Protein AF-A0A354UDY7-F1 (afdb_monomer_lite)

Radius of gyration: 22.41 Å; chains: 1; bounding box: 44×64×88 Å

Secondary structure (DSSP, 8-state):
--HHHHHHHHHHHHHHHHHHHHHHHHHHTTSHHHHTSHHHHHHHHHHHHHHHHHHHHHHT----HHHHGGGHHHHHHHHHHHHHHHTT----HHHHHHHHHHHHHHHHHHHHHHH--HHHHHHHHHHHHHHHHHHHHHIIIIIITT--TTGGGTSS-TTTHHHHHHHHHHHHHHHHH-TTSSTTTHHHHHHHHHHHHHHHT-HHHHHHHHHHHHHIIIII---HHHHHHHHHHHHHHHHHHHTSTTHHIIIIIIIISTT------S--

Sequence (268 aa):
MNKEERRKDVYYITLYVLVIIAGACSVFSQLPDIVAIPLIKNVLTYAPWIIVACYLFIYTCKVYYSDLKIFILPACLVAVYVLGKIFGINYRFNYVYSMLISSYILLLGILLGLNLYKEDFKKILYAYVISVIIFSAYIYFVIFKGVAFSDAQTVKLEGGKNSSSTIILSGLVLALYNDYILKKTKYVFIAFFAFLIILIKSRTAMVCCLLAIVAKVFIGTKNLKSKIIYIILLAIVYYLLMYKTNFYDIAIKKIFLKNKDLNEENLN

Structure (mmCIF, N/CA/C/O backbone):
data_AF-A0A354UDY7-F1
#
_entry.id   AF-A0A354UDY7-F1
#
loop_
_atom_site.group_PDB
_atom_site.id
_atom_site.type_symbol
_atom_site.label_atom_id
_atom_site.label_alt_id
_atom_site.label_comp_id
_atom_site.label_asym_id
_atom_site.label_entity_id
_atom_site.label_seq_id
_atom_site.pdbx_PDB_ins_code
_atom_site.Cartn_x
_atom_site.Cartn_y
_atom_site.Cartn_z
_atom_site.occupancy
_atom_site.B_iso_or_equiv
_atom_site.auth_seq_id
_atom_site.auth_comp_id
_atom_site.auth_asym_id
_atom_site.auth_atom_id
_atom_site.pdbx_PDB_model_num
ATOM 1 N N . MET A 1 1 ? -11.182 0.562 35.673 1.00 51.78 1 MET A N 1
ATOM 2 C CA . MET A 1 1 ? -9.894 -0.047 35.274 1.00 51.78 1 MET A CA 1
ATOM 3 C C . MET A 1 1 ? -9.658 -1.379 35.975 1.00 51.78 1 MET A C 1
ATOM 5 O O . MET A 1 1 ? -8.830 -1.500 36.874 1.00 51.78 1 MET A O 1
ATOM 9 N N . ASN A 1 2 ? -10.406 -2.390 35.544 1.00 44.16 2 ASN A N 1
ATOM 10 C CA . ASN A 1 2 ? -10.366 -3.764 36.027 1.00 44.16 2 ASN A CA 1
ATOM 11 C C . ASN A 1 2 ? -9.322 -4.606 35.255 1.00 44.16 2 ASN A C 1
ATOM 13 O O . ASN A 1 2 ? -8.884 -4.233 34.168 1.00 44.16 2 ASN A O 1
ATOM 17 N N . LYS A 1 3 ? -8.896 -5.755 35.798 1.00 41.66 3 LYS A N 1
ATOM 18 C CA . LYS A 1 3 ? -7.850 -6.635 35.216 1.00 41.66 3 LYS A CA 1
ATOM 19 C C . LYS A 1 3 ? -8.155 -7.123 33.779 1.00 41.66 3 LYS A C 1
ATOM 21 O O . LYS A 1 3 ? -7.216 -7.419 33.043 1.00 41.66 3 LYS A O 1
ATOM 26 N N . GLU A 1 4 ? -9.424 -7.153 33.361 1.00 49.50 4 GLU A N 1
ATOM 27 C CA . GLU A 1 4 ? -9.864 -7.413 31.974 1.00 49.50 4 GLU A CA 1
ATOM 28 C C . GLU A 1 4 ? -9.703 -6.210 31.028 1.00 49.50 4 GLU A C 1
ATOM 30 O O . GLU A 1 4 ? -9.462 -6.406 29.838 1.00 49.50 4 GLU A O 1
ATOM 35 N N . GLU A 1 5 ? -9.760 -4.974 31.536 1.00 53.72 5 GLU A N 1
ATOM 36 C CA . GLU A 1 5 ? -9.460 -3.761 30.756 1.00 53.72 5 GLU A CA 1
ATOM 37 C C . GLU A 1 5 ? -7.958 -3.688 30.421 1.00 53.72 5 GLU A C 1
ATOM 39 O O . GLU A 1 5 ? -7.599 -3.299 29.319 1.00 53.72 5 GLU A O 1
ATOM 44 N N . ARG A 1 6 ? -7.073 -4.205 31.291 1.00 50.78 6 ARG A N 1
ATOM 45 C CA . ARG A 1 6 ? -5.615 -4.251 31.035 1.00 50.78 6 ARG A CA 1
ATOM 46 C C . ARG A 1 6 ? -5.140 -5.399 30.131 1.00 50.78 6 ARG A C 1
ATOM 48 O O . ARG A 1 6 ? -4.140 -5.238 29.435 1.00 50.78 6 ARG A O 1
ATOM 55 N N . ARG A 1 7 ? -5.830 -6.553 30.108 1.00 49.25 7 ARG A N 1
ATOM 56 C CA . ARG A 1 7 ? -5.552 -7.615 29.109 1.00 49.25 7 ARG A CA 1
ATOM 57 C C . ARG A 1 7 ? -5.963 -7.189 27.698 1.00 49.25 7 ARG A C 1
ATOM 59 O O . ARG A 1 7 ? -5.350 -7.645 26.738 1.00 49.25 7 ARG A O 1
ATOM 66 N N . LYS A 1 8 ? -6.956 -6.301 27.586 1.00 55.97 8 LYS A N 1
ATOM 67 C CA . LYS A 1 8 ? -7.359 -5.667 26.329 1.00 55.97 8 LYS A CA 1
ATOM 68 C C . LYS A 1 8 ? -6.285 -4.699 25.827 1.00 55.97 8 LYS A C 1
ATOM 70 O O . LYS A 1 8 ? -5.911 -4.806 24.667 1.00 55.97 8 LYS A O 1
ATOM 75 N N . ASP A 1 9 ? -5.696 -3.869 26.687 1.00 66.06 9 ASP A N 1
ATOM 76 C CA . ASP A 1 9 ? -4.672 -2.903 26.257 1.00 66.06 9 ASP A CA 1
ATOM 77 C C . ASP A 1 9 ? -3.460 -3.566 25.592 1.00 66.06 9 ASP A C 1
ATOM 79 O O . ASP A 1 9 ? -3.131 -3.226 24.464 1.00 66.06 9 ASP A O 1
ATOM 83 N N . VAL A 1 10 ? -2.815 -4.554 26.226 1.00 75.31 10 VAL A N 1
ATOM 84 C CA . VAL A 1 10 ? -1.609 -5.187 25.643 1.00 75.31 10 VAL A CA 1
ATOM 85 C C . VAL A 1 10 ? -1.935 -5.948 24.360 1.00 75.31 10 VAL A C 1
ATOM 87 O O . VAL A 1 10 ? -1.150 -5.907 23.412 1.00 75.31 10 VAL A O 1
ATOM 90 N N . TYR A 1 11 ? -3.094 -6.612 24.319 1.00 81.62 11 TYR A N 1
ATOM 91 C CA . TYR A 1 11 ? -3.573 -7.310 23.130 1.00 81.62 11 TYR A CA 1
ATOM 92 C C . TYR A 1 11 ? -3.758 -6.350 21.952 1.00 81.62 11 TYR A C 1
ATOM 94 O O . TYR A 1 11 ? -3.158 -6.541 20.895 1.00 81.62 11 TYR A O 1
ATOM 102 N N . TYR A 1 12 ? -4.536 -5.282 22.143 1.00 79.62 12 TYR A N 1
ATOM 103 C CA . TYR A 1 12 ? -4.784 -4.291 21.098 1.00 79.62 12 TYR A CA 1
ATOM 104 C C . TYR A 1 12 ? -3.514 -3.533 20.729 1.00 79.62 12 TYR A C 1
ATOM 106 O O . TYR A 1 12 ? -3.286 -3.273 19.546 1.00 79.62 12 TYR A O 1
ATOM 114 N N . ILE A 1 13 ? -2.660 -3.244 21.718 1.00 83.44 13 ILE A N 1
ATOM 115 C CA . ILE A 1 13 ? -1.370 -2.601 21.491 1.00 83.44 13 ILE A CA 1
ATOM 116 C C . ILE A 1 13 ? -0.507 -3.463 20.572 1.00 83.44 13 ILE A C 1
ATOM 118 O O . ILE A 1 13 ? -0.012 -3.011 19.543 1.00 83.44 13 ILE A O 1
ATOM 122 N N . THR A 1 14 ? -0.386 -4.741 20.909 1.00 88.31 14 THR A N 1
ATOM 123 C CA . THR A 1 14 ? 0.406 -5.693 20.137 1.00 88.31 14 THR A CA 1
ATOM 124 C C . THR A 1 14 ? -0.197 -5.902 18.751 1.00 88.31 14 THR A C 1
ATOM 126 O O . THR A 1 14 ? 0.533 -5.853 17.765 1.00 88.31 14 THR A O 1
ATOM 129 N N . LEU A 1 15 ? -1.520 -6.047 18.641 1.00 89.81 15 LEU A N 1
ATOM 130 C CA . LEU A 1 15 ? -2.201 -6.190 17.357 1.00 89.81 15 LEU A CA 1
ATOM 131 C C . LEU A 1 15 ? -1.940 -4.990 16.441 1.00 89.81 15 LEU A C 1
ATOM 133 O O . LEU A 1 15 ? -1.552 -5.186 15.289 1.00 89.81 15 LEU A O 1
ATOM 137 N N . TYR A 1 16 ? -2.111 -3.753 16.927 1.00 87.50 16 TYR A N 1
ATOM 138 C CA . TYR A 1 16 ? -1.872 -2.582 16.081 1.00 87.50 16 TYR A CA 1
ATOM 139 C C . TYR A 1 16 ? -0.401 -2.506 15.653 1.00 87.50 16 TYR A C 1
ATOM 141 O O . TYR A 1 16 ? -0.124 -2.165 14.502 1.00 87.50 16 TYR A O 1
ATOM 149 N N . VAL A 1 17 ? 0.546 -2.835 16.543 1.00 91.94 17 VAL A N 1
ATOM 150 C CA . VAL A 1 17 ? 1.982 -2.837 16.221 1.00 91.94 17 VAL A CA 1
ATOM 151 C C . VAL A 1 17 ? 2.282 -3.876 15.146 1.00 91.94 17 VAL A C 1
ATOM 153 O O . VAL A 1 17 ? 2.954 -3.559 14.166 1.00 91.94 17 VAL A O 1
ATOM 156 N N . LEU A 1 18 ? 1.742 -5.090 15.280 1.00 94.12 18 LEU A N 1
ATOM 157 C CA . LEU A 1 18 ? 1.911 -6.156 14.294 1.00 94.12 18 LEU A CA 1
ATOM 158 C C . LEU A 1 18 ? 1.372 -5.743 12.920 1.00 94.12 18 LEU A C 1
ATOM 160 O O . LEU A 1 18 ? 2.029 -5.989 11.913 1.00 94.12 18 LEU A O 1
ATOM 164 N N . VAL A 1 19 ? 0.225 -5.059 12.867 1.00 94.75 19 VAL A N 1
ATOM 165 C CA . VAL A 1 19 ? -0.342 -4.553 11.606 1.00 94.75 19 VAL A CA 1
ATOM 166 C C . VAL A 1 19 ? 0.528 -3.451 10.998 1.00 94.75 19 VAL A C 1
ATOM 168 O O . VAL A 1 19 ? 0.737 -3.445 9.785 1.00 94.75 19 VAL A O 1
ATOM 171 N N . ILE A 1 20 ? 1.078 -2.540 11.812 1.00 95.19 20 ILE A N 1
ATOM 172 C CA . ILE A 1 20 ? 2.029 -1.520 11.339 1.00 95.19 20 ILE A CA 1
ATOM 173 C C . ILE A 1 20 ? 3.266 -2.184 10.730 1.00 95.19 20 ILE A C 1
ATOM 175 O O . ILE A 1 20 ? 3.662 -1.833 9.617 1.00 95.19 20 ILE A O 1
ATOM 179 N N . ILE A 1 21 ? 3.850 -3.159 11.431 1.00 95.56 21 ILE A N 1
ATOM 180 C CA . ILE A 1 21 ? 5.020 -3.904 10.957 1.00 95.56 21 ILE A CA 1
ATOM 181 C C . ILE A 1 21 ? 4.678 -4.635 9.657 1.00 95.56 21 ILE A C 1
ATOM 183 O O . ILE A 1 21 ? 5.402 -4.495 8.675 1.00 95.56 21 ILE A O 1
ATOM 187 N N . ALA A 1 22 ? 3.550 -5.346 9.601 1.00 95.50 22 ALA A N 1
ATOM 188 C CA . ALA A 1 22 ? 3.130 -6.074 8.408 1.00 95.50 22 ALA A CA 1
ATOM 189 C C . ALA A 1 22 ? 2.905 -5.149 7.202 1.00 95.50 22 ALA A C 1
ATOM 191 O O . ALA A 1 22 ? 3.353 -5.450 6.091 1.00 95.50 22 ALA A O 1
ATOM 192 N N . GLY A 1 23 ? 2.283 -3.987 7.418 1.00 94.75 23 GLY A N 1
ATOM 193 C CA . GLY A 1 23 ? 2.107 -2.960 6.394 1.00 94.75 23 GLY A CA 1
ATOM 194 C C . GLY A 1 23 ? 3.440 -2.405 5.881 1.00 94.75 23 GLY A C 1
ATOM 195 O O . GLY A 1 23 ? 3.652 -2.342 4.669 1.00 94.75 23 GLY A O 1
ATOM 196 N N . ALA A 1 24 ? 4.361 -2.064 6.785 1.00 95.31 24 ALA A N 1
ATOM 197 C CA . ALA A 1 24 ? 5.687 -1.560 6.433 1.00 95.31 24 ALA A CA 1
ATOM 198 C C . ALA A 1 24 ? 6.525 -2.611 5.686 1.00 95.31 24 ALA A C 1
ATOM 200 O O . ALA A 1 24 ? 7.085 -2.315 4.631 1.00 95.31 24 ALA A O 1
ATOM 201 N N . CYS A 1 25 ? 6.558 -3.856 6.173 1.00 95.25 25 CYS A N 1
ATOM 202 C CA . CYS A 1 25 ? 7.235 -4.970 5.510 1.00 95.25 25 CYS A CA 1
ATOM 203 C C . CYS A 1 25 ? 6.662 -5.234 4.114 1.00 95.25 25 CYS A C 1
ATOM 205 O O . CYS A 1 25 ? 7.424 -5.467 3.180 1.00 95.25 25 CYS A O 1
ATOM 207 N N . SER A 1 26 ? 5.343 -5.112 3.930 1.00 92.88 26 SER A N 1
ATOM 208 C CA . SER A 1 26 ? 4.714 -5.247 2.609 1.00 92.88 26 SER A CA 1
ATOM 209 C C . SER A 1 26 ? 5.209 -4.183 1.632 1.00 92.88 26 SER A C 1
ATOM 211 O O . SER A 1 26 ? 5.522 -4.508 0.488 1.00 92.88 26 SER A O 1
ATOM 213 N N . VAL A 1 27 ? 5.344 -2.933 2.084 1.00 94.62 27 VAL A N 1
ATOM 214 C CA . VAL A 1 27 ? 5.904 -1.840 1.274 1.00 94.62 27 VAL A CA 1
ATOM 215 C C . VAL A 1 27 ? 7.375 -2.105 0.946 1.00 94.62 27 VAL A C 1
ATOM 217 O O . VAL A 1 27 ? 7.757 -2.102 -0.223 1.00 94.62 27 VAL A O 1
ATOM 220 N N . PHE A 1 28 ? 8.198 -2.391 1.956 1.00 93.62 28 PHE A N 1
ATOM 221 C CA . PHE A 1 28 ? 9.636 -2.585 1.762 1.00 93.62 28 PHE A CA 1
ATOM 222 C C . PHE A 1 28 ? 9.976 -3.863 0.995 1.00 93.62 28 PHE A C 1
ATOM 224 O O . PHE A 1 28 ? 10.960 -3.875 0.265 1.00 93.62 28 PHE A O 1
ATOM 231 N N . SER A 1 29 ? 9.128 -4.895 1.039 1.00 91.50 29 SER A N 1
ATOM 232 C CA . SER A 1 29 ? 9.296 -6.107 0.225 1.00 91.50 29 SER A CA 1
ATOM 233 C C . SER A 1 29 ? 9.338 -5.832 -1.284 1.00 91.50 29 SER A C 1
ATOM 235 O O . SER A 1 29 ? 9.801 -6.677 -2.044 1.00 91.50 29 SER A O 1
ATOM 237 N N . GLN A 1 30 ? 8.863 -4.661 -1.725 1.00 90.62 30 GLN A N 1
ATOM 238 C CA . GLN A 1 30 ? 8.880 -4.244 -3.128 1.00 90.62 30 GLN A CA 1
ATOM 239 C C . GLN A 1 30 ? 10.072 -3.347 -3.494 1.00 90.62 30 GLN A C 1
ATOM 241 O O . GLN A 1 30 ? 10.120 -2.833 -4.614 1.00 90.62 30 GLN A O 1
ATOM 246 N N . LEU A 1 31 ? 11.029 -3.124 -2.584 1.00 89.44 31 LEU A N 1
ATOM 247 C CA . LEU A 1 31 ? 12.276 -2.438 -2.931 1.00 89.44 31 LEU A CA 1
ATOM 248 C C . LEU A 1 31 ? 13.045 -3.271 -3.971 1.00 89.44 31 LEU A C 1
ATOM 250 O O . LEU A 1 31 ? 13.126 -4.484 -3.795 1.00 89.44 31 LEU A O 1
ATOM 254 N N . PRO A 1 32 ? 13.621 -2.666 -5.027 1.00 84.50 32 PRO A N 1
ATOM 255 C CA . PRO A 1 32 ? 14.311 -3.402 -6.089 1.00 84.50 32 PRO A CA 1
ATOM 256 C C . PRO A 1 32 ? 15.357 -4.394 -5.573 1.00 84.50 32 PRO A C 1
ATOM 258 O O . PRO A 1 32 ? 15.330 -5.557 -5.969 1.00 84.50 32 PRO A O 1
ATOM 261 N N . ASP A 1 33 ? 16.205 -3.968 -4.633 1.00 85.69 33 ASP A N 1
ATOM 262 C CA . ASP A 1 33 ? 17.249 -4.819 -4.043 1.00 85.69 33 ASP A CA 1
ATOM 263 C C . ASP A 1 33 ? 16.664 -6.018 -3.281 1.00 85.69 33 ASP A C 1
ATOM 265 O O . ASP A 1 33 ? 17.235 -7.105 -3.278 1.00 85.69 33 ASP A O 1
ATOM 269 N N . ILE A 1 34 ? 15.493 -5.847 -2.662 1.00 87.38 34 ILE A N 1
ATOM 270 C CA . ILE A 1 34 ? 14.796 -6.917 -1.940 1.00 87.38 34 ILE A CA 1
ATOM 271 C C . ILE A 1 34 ? 14.066 -7.841 -2.916 1.00 87.38 34 ILE A C 1
ATOM 273 O O . ILE A 1 34 ? 14.089 -9.058 -2.750 1.00 87.38 34 ILE A O 1
ATOM 277 N N . VAL A 1 35 ? 13.444 -7.286 -3.959 1.00 85.38 35 VAL A N 1
ATOM 278 C CA . VAL A 1 35 ? 12.761 -8.056 -5.008 1.00 85.38 35 VAL A CA 1
ATOM 279 C C . VAL A 1 35 ? 13.741 -8.954 -5.759 1.00 85.38 35 VAL A C 1
ATOM 281 O O . VAL A 1 35 ? 13.358 -10.056 -6.154 1.00 85.38 35 VAL A O 1
ATOM 284 N N . ALA A 1 36 ? 14.997 -8.522 -5.901 1.00 84.38 36 ALA A N 1
ATOM 285 C CA . ALA A 1 36 ? 16.074 -9.322 -6.475 1.00 84.38 36 ALA A CA 1
ATOM 286 C C . ALA A 1 36 ? 16.406 -10.584 -5.654 1.00 84.38 36 ALA A C 1
ATOM 288 O O . ALA A 1 36 ? 17.027 -11.502 -6.186 1.00 84.38 36 ALA A O 1
ATOM 289 N N . ILE A 1 37 ? 15.968 -10.667 -4.390 1.00 89.56 37 ILE A N 1
ATOM 290 C CA . ILE A 1 37 ? 16.193 -11.809 -3.498 1.00 89.56 37 ILE A CA 1
ATOM 291 C C . ILE A 1 37 ? 14.833 -12.448 -3.143 1.00 89.56 37 ILE A C 1
ATOM 293 O O . ILE A 1 37 ? 14.203 -12.063 -2.151 1.00 89.56 37 ILE A O 1
ATOM 297 N N . PRO A 1 38 ? 14.359 -13.458 -3.909 1.00 87.12 38 PRO A N 1
ATOM 298 C CA . PRO A 1 38 ? 13.004 -14.006 -3.774 1.00 87.12 38 PRO A CA 1
ATOM 299 C C . PRO A 1 38 ? 12.649 -14.489 -2.365 1.00 87.12 38 PRO A C 1
ATOM 301 O O . PRO A 1 38 ? 11.516 -14.309 -1.919 1.00 87.12 38 PRO A O 1
ATOM 304 N N . LEU A 1 39 ? 13.616 -15.073 -1.649 1.00 91.88 39 LEU A N 1
ATOM 305 C CA . LEU A 1 39 ? 13.418 -15.547 -0.280 1.00 91.88 39 LEU A CA 1
ATOM 306 C C . LEU A 1 39 ? 13.077 -14.389 0.667 1.00 91.88 39 LEU A C 1
ATOM 308 O O . LEU A 1 39 ? 12.062 -14.442 1.357 1.00 91.88 39 LEU A O 1
ATOM 312 N N . ILE A 1 40 ? 13.890 -13.327 0.664 1.00 91.81 40 ILE A N 1
ATOM 313 C CA . ILE A 1 40 ? 13.700 -12.161 1.540 1.00 91.81 40 ILE A CA 1
ATOM 314 C C . ILE A 1 40 ? 12.390 -11.456 1.193 1.00 91.81 40 ILE A C 1
ATOM 316 O O . ILE A 1 40 ? 11.611 -11.142 2.093 1.00 91.81 40 ILE A O 1
ATOM 320 N N . LYS A 1 41 ? 12.106 -11.273 -0.104 1.00 90.25 41 LYS A N 1
ATOM 321 C CA . LYS A 1 41 ? 10.828 -10.732 -0.578 1.00 90.25 41 LYS A CA 1
ATOM 322 C C . LYS A 1 41 ? 9.650 -11.509 0.009 1.00 90.25 41 LYS A C 1
ATOM 324 O O . LYS A 1 41 ? 8.790 -10.909 0.643 1.00 90.25 41 LYS A O 1
ATOM 329 N N . ASN A 1 42 ? 9.621 -12.829 -0.168 1.00 89.38 42 ASN A N 1
ATOM 330 C CA . ASN A 1 42 ? 8.502 -13.658 0.279 1.00 89.38 42 ASN A CA 1
ATOM 331 C C . ASN A 1 42 ? 8.347 -13.644 1.803 1.00 89.38 42 ASN A C 1
ATOM 333 O O . ASN A 1 42 ? 7.225 -13.547 2.299 1.00 89.38 42 ASN A O 1
ATOM 337 N N . VAL A 1 43 ? 9.452 -13.689 2.552 1.00 92.69 43 VAL A N 1
ATOM 338 C CA . VAL A 1 43 ? 9.412 -13.607 4.018 1.00 92.69 43 VAL A CA 1
ATOM 339 C C . VAL A 1 43 ? 8.826 -12.268 4.462 1.00 92.69 43 VAL A C 1
ATOM 341 O O . VAL A 1 43 ? 7.888 -12.258 5.253 1.00 92.69 43 VAL A O 1
ATOM 344 N N . LEU A 1 44 ? 9.298 -11.147 3.910 1.00 92.25 44 LEU A N 1
ATOM 345 C CA . LEU A 1 44 ? 8.784 -9.817 4.251 1.00 92.25 44 LEU A CA 1
ATOM 346 C C . LEU A 1 44 ? 7.333 -9.603 3.804 1.00 92.25 44 LEU A C 1
ATOM 348 O O . LEU A 1 44 ? 6.585 -8.910 4.489 1.00 92.25 44 LEU A O 1
ATOM 352 N N . THR A 1 45 ? 6.922 -10.185 2.674 1.00 90.00 45 THR A N 1
ATOM 353 C CA . THR A 1 45 ? 5.547 -10.067 2.180 1.00 90.00 45 THR A CA 1
ATOM 354 C C . THR A 1 45 ? 4.574 -10.917 2.992 1.00 90.00 45 THR A C 1
ATOM 356 O O . THR A 1 45 ? 3.507 -10.423 3.326 1.00 90.00 45 THR A O 1
ATOM 359 N N . TYR A 1 46 ? 4.885 -12.180 3.294 1.00 90.56 46 TYR A N 1
ATOM 360 C CA . TYR A 1 46 ? 3.885 -13.117 3.821 1.00 90.56 46 TYR A CA 1
ATOM 361 C C . TYR A 1 46 ? 3.990 -13.355 5.327 1.00 90.56 46 TYR A C 1
ATOM 363 O O . TYR A 1 46 ? 2.961 -13.407 6.001 1.00 90.56 46 TYR A O 1
ATOM 371 N N . ALA A 1 47 ? 5.201 -13.483 5.880 1.00 93.62 47 ALA A N 1
ATOM 372 C CA . ALA A 1 47 ? 5.371 -13.916 7.269 1.00 93.62 47 ALA A CA 1
ATOM 373 C C . ALA A 1 47 ? 4.715 -12.964 8.292 1.00 93.62 47 ALA A C 1
ATOM 375 O O . ALA A 1 47 ? 3.998 -13.459 9.163 1.00 93.62 47 ALA A O 1
ATOM 376 N N . PRO A 1 48 ? 4.840 -11.623 8.180 1.00 95.25 48 PRO A N 1
ATOM 377 C CA . PRO A 1 48 ? 4.169 -10.708 9.102 1.00 95.25 48 PRO A CA 1
ATOM 378 C C . PRO A 1 48 ? 2.643 -10.845 9.092 1.00 95.25 48 PRO A C 1
ATOM 380 O O . PRO A 1 48 ? 2.018 -10.832 10.149 1.00 95.25 48 PRO A O 1
ATOM 383 N N . TRP A 1 49 ? 2.032 -11.028 7.918 1.00 94.31 49 TRP A N 1
ATOM 384 C CA . TRP A 1 49 ? 0.581 -11.198 7.812 1.00 94.31 49 TRP A CA 1
ATOM 385 C C . TRP A 1 49 ? 0.110 -12.551 8.339 1.00 94.31 49 TRP A C 1
ATOM 387 O O . TRP A 1 49 ? -0.951 -12.625 8.955 1.00 94.31 49 TRP A O 1
ATOM 397 N N . ILE A 1 50 ? 0.908 -13.609 8.168 1.00 92.56 50 ILE A N 1
ATOM 398 C CA . ILE A 1 50 ? 0.638 -14.907 8.796 1.00 92.56 50 ILE A CA 1
ATOM 399 C C . ILE A 1 50 ? 0.672 -14.766 10.322 1.00 92.56 50 ILE A C 1
ATOM 401 O O . ILE A 1 50 ? -0.241 -15.241 10.989 1.00 92.56 50 ILE A O 1
ATOM 405 N N . ILE A 1 51 ? 1.657 -14.052 10.878 1.00 93.69 51 ILE A N 1
ATOM 406 C CA . ILE A 1 51 ? 1.733 -13.784 12.323 1.00 93.69 51 ILE A CA 1
ATOM 407 C C . ILE A 1 51 ? 0.503 -12.999 12.797 1.00 93.69 51 ILE A C 1
ATOM 409 O O . ILE A 1 51 ? -0.107 -13.382 13.793 1.00 93.69 51 ILE A O 1
ATOM 413 N N . VAL A 1 52 ? 0.093 -11.951 12.070 1.00 93.62 52 VAL A N 1
ATOM 414 C CA . VAL A 1 52 ? -1.138 -11.191 12.365 1.00 93.62 52 VAL A CA 1
ATOM 415 C C . VAL A 1 52 ? -2.365 -12.105 12.346 1.00 93.62 52 VAL A C 1
ATOM 417 O O . VAL A 1 52 ? -3.180 -12.045 13.265 1.00 93.62 52 VAL A O 1
ATOM 420 N N . ALA A 1 53 ? -2.490 -12.973 11.339 1.00 90.75 53 ALA A N 1
ATOM 421 C CA . ALA A 1 53 ? -3.595 -13.920 11.237 1.00 90.75 53 ALA A CA 1
ATOM 422 C C . ALA A 1 53 ? -3.620 -14.874 12.439 1.00 90.75 53 ALA A C 1
ATOM 424 O O . ALA A 1 53 ? -4.639 -14.966 13.119 1.00 90.75 53 ALA A O 1
ATOM 425 N N . CYS A 1 54 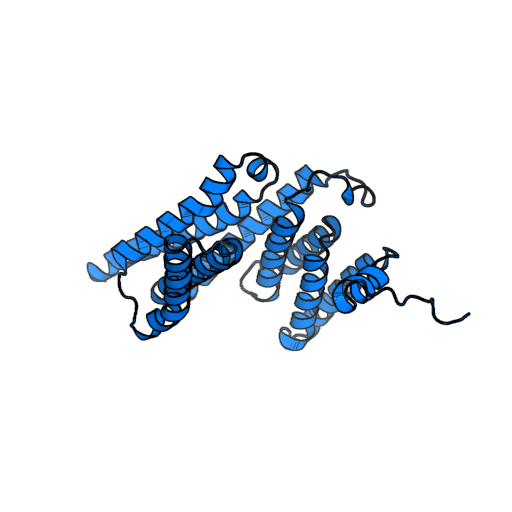? -2.497 -15.531 12.744 1.00 90.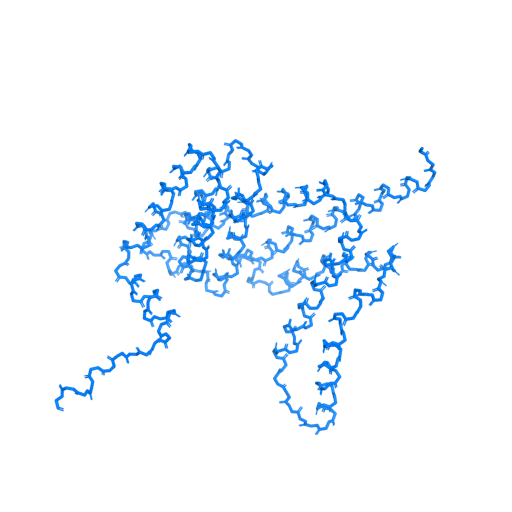00 54 CYS A N 1
ATOM 426 C CA . CYS A 1 54 ? -2.376 -16.431 13.892 1.00 90.00 54 CYS A CA 1
ATOM 427 C C . CYS A 1 54 ? -2.723 -15.719 15.203 1.00 90.00 54 CYS A C 1
ATOM 429 O O . CYS A 1 54 ? -3.478 -16.255 16.011 1.00 90.00 54 CYS A O 1
ATOM 431 N N . TYR A 1 55 ? -2.233 -14.492 15.391 1.00 90.19 55 TYR A N 1
ATOM 432 C CA . TYR A 1 55 ? -2.537 -13.681 16.566 1.00 90.19 55 TYR A CA 1
ATOM 433 C C . TYR A 1 55 ? -4.044 -13.398 16.684 1.00 90.19 55 TYR A C 1
ATOM 435 O O . TYR A 1 55 ? -4.648 -13.645 17.726 1.00 90.19 55 TYR A O 1
ATOM 443 N N . LEU A 1 56 ? -4.692 -12.963 15.602 1.00 88.69 56 LEU A N 1
ATOM 444 C CA . LEU A 1 56 ? -6.137 -12.719 15.584 1.00 88.69 56 LEU A CA 1
ATOM 445 C C . LEU A 1 56 ? -6.949 -13.986 15.881 1.00 88.69 56 LEU A C 1
ATOM 447 O O . LEU A 1 56 ? -7.918 -13.923 16.643 1.00 88.69 56 LEU A O 1
ATOM 451 N N . PHE A 1 57 ? -6.551 -15.130 15.320 1.00 84.38 57 PHE A N 1
ATOM 452 C CA . PHE A 1 57 ? -7.227 -16.405 15.555 1.00 84.38 57 PHE A CA 1
ATOM 453 C C . PHE A 1 57 ? -7.103 -16.876 17.004 1.00 84.38 57 PHE A C 1
ATOM 455 O O . PHE A 1 57 ? -8.111 -17.261 17.588 1.00 84.38 57 PHE A O 1
ATOM 462 N N . ILE A 1 58 ? -5.914 -16.790 17.608 1.00 83.62 58 ILE A N 1
ATOM 463 C CA . ILE A 1 58 ? -5.690 -17.225 18.996 1.00 83.62 58 ILE A CA 1
ATOM 464 C C . ILE A 1 58 ? -6.537 -16.410 19.982 1.00 83.62 58 ILE A C 1
ATOM 466 O O . ILE A 1 58 ? -7.092 -16.969 20.925 1.00 83.62 58 ILE A O 1
ATOM 470 N N . TYR A 1 59 ? -6.643 -15.096 19.774 1.00 77.00 59 TYR A N 1
ATOM 471 C CA . TYR A 1 59 ? -7.208 -14.192 20.781 1.00 77.00 59 TYR A CA 1
ATOM 472 C C . TYR A 1 59 ? -8.648 -13.748 20.518 1.00 77.00 59 TYR A C 1
ATOM 474 O O . TYR A 1 59 ? -9.357 -13.420 21.469 1.00 77.00 59 TYR A O 1
ATOM 482 N N . THR A 1 60 ? -9.100 -13.718 19.261 1.00 71.94 60 THR A N 1
ATOM 483 C CA . THR A 1 60 ? -10.458 -13.248 18.939 1.00 71.94 60 THR A CA 1
ATOM 484 C C . THR A 1 60 ? -11.415 -14.410 18.745 1.00 71.94 60 THR A C 1
ATOM 486 O O . THR A 1 60 ? -12.494 -14.372 19.323 1.00 71.94 60 THR A O 1
ATOM 489 N N . CYS A 1 61 ? -11.040 -15.397 17.916 1.00 64.56 61 CYS A N 1
ATOM 490 C CA . CYS A 1 61 ? -11.807 -16.590 17.507 1.00 64.56 61 CYS A CA 1
ATOM 491 C C . CYS A 1 61 ? -13.345 -16.428 17.419 1.00 64.56 61 CYS A C 1
ATOM 493 O O . CYS A 1 61 ? -14.106 -17.370 17.625 1.00 64.56 61 CYS A O 1
ATOM 495 N N . LYS A 1 62 ? -13.818 -15.219 17.111 1.00 64.81 62 LYS A N 1
ATOM 496 C CA . LYS A 1 62 ? -15.228 -14.858 16.999 1.00 64.81 62 LYS A CA 1
ATOM 497 C C . LYS A 1 62 ? -15.430 -14.336 15.594 1.00 64.81 62 LYS A C 1
ATOM 499 O O . LYS A 1 62 ? -15.199 -13.163 15.322 1.00 64.81 62 LYS A O 1
ATOM 504 N N . VAL A 1 63 ? -15.812 -15.239 14.700 1.00 64.69 63 VAL A N 1
ATOM 505 C CA . VAL A 1 63 ? -16.301 -14.876 13.371 1.00 64.69 63 VAL A CA 1
ATOM 506 C C . VAL A 1 63 ? -17.800 -15.122 13.384 1.00 64.69 63 VAL A C 1
ATOM 508 O O . VAL A 1 63 ? -18.239 -16.231 13.693 1.00 64.69 63 VAL A O 1
ATOM 511 N N . TYR A 1 64 ? -18.596 -14.091 13.107 1.00 69.19 64 TYR A N 1
ATOM 512 C CA . TYR A 1 64 ? -20.041 -14.261 13.054 1.00 69.19 64 TYR A CA 1
ATOM 513 C C . TYR A 1 64 ? -20.416 -15.069 11.813 1.00 69.19 64 TYR A C 1
ATOM 515 O O . TYR A 1 64 ? -19.795 -14.959 10.755 1.00 69.19 64 TYR A O 1
ATOM 523 N N . TYR A 1 65 ? -21.476 -15.868 11.916 1.00 67.31 65 TYR A N 1
ATOM 524 C CA . TYR A 1 65 ? -21.968 -16.655 10.785 1.00 67.31 65 TYR A CA 1
ATOM 525 C C . TYR A 1 65 ? -22.320 -15.777 9.570 1.00 67.31 65 TYR A C 1
ATOM 527 O O . TYR A 1 65 ? -22.105 -16.188 8.433 1.00 67.31 65 TYR A O 1
ATOM 535 N N . SER A 1 66 ? -22.800 -14.548 9.799 1.00 71.75 66 SER A N 1
ATOM 536 C CA . SER A 1 66 ? -23.029 -13.545 8.748 1.00 71.75 66 SER A CA 1
ATOM 537 C C . SER A 1 66 ? -21.776 -13.256 7.922 1.00 71.75 66 SER A C 1
ATOM 539 O O . SER A 1 66 ? -21.868 -13.148 6.702 1.00 71.75 66 SER A O 1
ATOM 541 N N . ASP A 1 67 ? -20.620 -13.199 8.577 1.00 75.00 67 ASP A N 1
ATOM 542 C CA . ASP A 1 67 ? -19.335 -12.884 7.959 1.00 75.00 67 ASP A CA 1
ATOM 543 C C . ASP A 1 67 ? -18.756 -14.117 7.250 1.00 75.00 67 ASP A C 1
ATOM 545 O O . ASP A 1 67 ? -18.122 -14.006 6.200 1.00 75.00 67 ASP A O 1
ATOM 549 N N . LEU A 1 68 ? -19.042 -15.317 7.776 1.00 75.69 68 LEU A N 1
ATOM 550 C CA . LEU A 1 68 ? -18.605 -16.589 7.194 1.00 75.69 68 LEU A CA 1
ATOM 551 C C . LEU A 1 68 ? -19.304 -16.933 5.873 1.00 75.69 68 LEU A C 1
ATOM 553 O O . LEU A 1 68 ? -18.711 -17.605 5.028 1.00 75.69 68 LEU A O 1
ATOM 557 N N . LYS A 1 69 ? -20.535 -16.452 5.650 1.00 80.88 69 LYS A N 1
ATOM 558 C CA . LYS A 1 69 ? -21.293 -16.723 4.413 1.00 80.88 69 LYS A CA 1
ATOM 559 C C . LYS A 1 69 ? -20.546 -16.299 3.149 1.00 80.88 69 LYS A C 1
ATOM 561 O O . LYS A 1 69 ? -20.664 -16.963 2.121 1.00 80.88 69 LYS A O 1
ATOM 566 N N . ILE A 1 70 ? -19.745 -15.236 3.227 1.00 80.38 70 ILE A N 1
ATOM 567 C CA . ILE A 1 70 ? -18.978 -14.715 2.087 1.00 80.38 70 ILE A CA 1
ATOM 568 C C . ILE A 1 70 ? -17.897 -15.720 1.634 1.00 80.38 70 ILE A C 1
ATOM 570 O O . ILE A 1 70 ? -17.487 -15.710 0.474 1.00 80.38 70 ILE A O 1
ATOM 574 N N . PHE A 1 71 ? -17.494 -16.653 2.505 1.00 83.88 71 PHE A N 1
ATOM 575 C CA . PHE A 1 71 ? -16.494 -17.682 2.207 1.00 83.88 71 PHE A CA 1
ATOM 576 C C . PHE A 1 71 ? -17.062 -18.965 1.595 1.00 83.88 71 PHE A C 1
ATOM 578 O O . PHE A 1 71 ? -16.281 -19.803 1.145 1.00 83.88 71 PHE A O 1
ATOM 585 N N . ILE A 1 72 ? -18.389 -19.113 1.505 1.00 84.06 72 ILE A N 1
ATOM 586 C CA . ILE A 1 72 ? -19.022 -20.302 0.911 1.00 84.06 72 ILE A CA 1
ATOM 587 C C . ILE A 1 72 ? -18.614 -20.448 -0.558 1.00 84.06 72 ILE A C 1
ATOM 589 O O . ILE A 1 72 ? -18.175 -21.516 -0.971 1.00 84.06 72 ILE A O 1
ATOM 593 N N . LEU A 1 73 ? -18.693 -19.368 -1.340 1.00 81.06 73 LEU A N 1
ATOM 594 C CA . LEU A 1 73 ? -18.328 -19.394 -2.757 1.00 81.06 73 LEU A CA 1
ATOM 595 C C . LEU A 1 73 ? -16.835 -19.734 -2.977 1.00 81.06 73 LEU A C 1
ATOM 597 O O . LEU A 1 73 ? -16.559 -20.638 -3.770 1.00 81.06 73 LEU A O 1
ATOM 601 N N . PRO A 1 74 ? -15.870 -19.095 -2.276 1.00 85.00 74 PRO A N 1
ATOM 602 C CA . PRO A 1 74 ? -14.479 -19.551 -2.267 1.00 85.00 74 PRO A CA 1
ATOM 603 C C . PRO A 1 74 ? -14.316 -21.028 -1.910 1.00 85.00 74 PRO A C 1
ATOM 605 O O . PRO A 1 74 ? -13.608 -21.743 -2.615 1.00 85.00 74 PRO A O 1
ATOM 608 N N . ALA A 1 75 ? -14.991 -21.506 -0.863 1.00 85.31 75 ALA A N 1
ATOM 609 C CA . ALA A 1 75 ? -14.895 -22.896 -0.429 1.00 85.31 75 ALA A CA 1
ATOM 610 C C . ALA A 1 75 ? -15.418 -23.876 -1.493 1.00 85.31 75 ALA A C 1
ATOM 612 O O . ALA A 1 75 ? -14.752 -24.867 -1.789 1.00 85.31 75 ALA A O 1
ATOM 613 N N . CYS A 1 76 ? -16.557 -23.577 -2.125 1.00 85.62 76 CYS A N 1
ATOM 614 C CA . CYS A 1 76 ? -17.103 -24.379 -3.220 1.00 85.62 76 CYS A CA 1
ATOM 615 C C . CYS A 1 76 ? -16.137 -24.453 -4.408 1.00 85.62 76 CYS A C 1
ATOM 617 O O . CYS A 1 76 ? -15.910 -25.531 -4.948 1.00 85.62 76 CYS A O 1
ATOM 619 N N . LEU A 1 77 ? -15.531 -23.332 -4.805 1.00 81.75 77 LEU A N 1
ATOM 620 C CA . LEU A 1 77 ? -14.594 -23.313 -5.931 1.00 81.75 77 LEU A CA 1
ATOM 621 C C . LEU A 1 77 ? -13.280 -24.038 -5.619 1.00 81.75 77 LEU A C 1
ATOM 623 O O . LEU A 1 77 ? -12.738 -24.719 -6.490 1.00 81.75 77 LEU A O 1
ATOM 627 N N . VAL A 1 78 ? -12.798 -23.964 -4.377 1.00 85.69 78 VAL A N 1
ATOM 628 C CA . VAL A 1 78 ? -11.672 -24.789 -3.915 1.00 85.69 78 VAL A CA 1
ATOM 629 C C . VAL A 1 78 ? -12.039 -26.271 -3.961 1.00 85.69 78 VAL A C 1
ATOM 631 O O . VAL A 1 78 ? -11.246 -27.070 -4.453 1.00 85.69 78 VAL A O 1
ATOM 634 N N . ALA A 1 79 ? -13.244 -26.645 -3.520 1.00 87.00 79 ALA A N 1
ATOM 635 C CA . ALA A 1 79 ? -13.717 -28.025 -3.594 1.00 87.00 79 ALA A CA 1
ATOM 636 C C . ALA A 1 79 ? -13.784 -28.524 -5.047 1.00 87.00 79 ALA A C 1
ATOM 638 O O . ALA A 1 79 ? -13.266 -29.598 -5.337 1.00 87.00 79 ALA A O 1
ATOM 639 N N . VAL A 1 80 ? -14.321 -27.725 -5.977 1.00 86.94 80 VAL A N 1
ATOM 640 C CA . VAL A 1 80 ? -14.331 -28.041 -7.419 1.00 86.94 80 VAL A CA 1
ATOM 641 C C . VAL A 1 80 ? -12.913 -28.212 -7.959 1.00 86.94 80 VAL A C 1
ATOM 643 O O . VAL A 1 80 ? -12.649 -29.166 -8.688 1.00 86.94 80 VAL A O 1
ATOM 646 N N . TYR A 1 81 ? -11.982 -27.332 -7.581 1.00 85.38 81 TYR A N 1
ATOM 647 C CA . TYR A 1 81 ? -10.585 -27.439 -8.000 1.00 85.38 81 TYR A CA 1
ATOM 648 C C . TYR A 1 81 ? -9.933 -28.742 -7.517 1.00 85.38 81 TYR A C 1
ATOM 650 O O . TYR A 1 81 ? -9.290 -29.442 -8.301 1.00 85.38 81 TYR A O 1
ATOM 658 N N . VAL A 1 82 ? -10.115 -29.084 -6.238 1.00 86.25 82 VAL A N 1
ATOM 659 C CA . VAL A 1 82 ? -9.568 -30.310 -5.638 1.00 86.25 82 VAL A CA 1
ATOM 660 C C . VAL A 1 82 ? -10.199 -31.553 -6.266 1.00 86.25 82 VAL A C 1
ATOM 662 O O . VAL A 1 82 ? -9.469 -32.465 -6.644 1.00 86.25 82 VAL A O 1
ATOM 665 N N . LEU A 1 83 ? -11.523 -31.572 -6.442 1.00 88.44 83 LEU A N 1
ATOM 666 C CA . LEU A 1 83 ? -12.233 -32.674 -7.092 1.00 88.44 83 LEU A CA 1
ATOM 667 C C . LEU A 1 83 ? -11.773 -32.854 -8.538 1.00 88.44 83 LEU A C 1
ATOM 669 O O . LEU A 1 83 ? -11.421 -33.962 -8.923 1.00 88.44 83 LEU A O 1
ATOM 673 N N . GLY A 1 84 ? -11.682 -31.775 -9.318 1.00 87.12 84 GLY A N 1
ATOM 674 C CA . GLY A 1 84 ? -11.151 -31.845 -10.678 1.00 87.12 84 GLY A CA 1
ATOM 675 C C . GLY A 1 84 ? -9.761 -32.455 -10.721 1.00 87.12 84 GLY A C 1
ATOM 676 O O . GLY A 1 84 ? -9.523 -33.350 -11.522 1.00 87.12 84 GLY A O 1
ATOM 677 N N . LYS A 1 85 ? -8.876 -32.060 -9.797 1.00 85.50 85 LYS A N 1
ATOM 678 C CA . LYS A 1 85 ? -7.534 -32.641 -9.696 1.00 85.50 85 LYS A CA 1
ATOM 679 C C . LYS A 1 85 ? -7.565 -34.142 -9.381 1.00 85.50 85 LYS A C 1
ATOM 681 O O . LYS A 1 85 ? -6.776 -34.883 -9.957 1.00 85.50 85 LYS A O 1
ATOM 686 N N . ILE A 1 86 ? -8.471 -34.592 -8.509 1.00 91.31 86 ILE A N 1
ATOM 687 C CA . ILE A 1 86 ? -8.677 -36.020 -8.205 1.00 91.31 86 ILE A CA 1
ATOM 688 C C . ILE A 1 86 ? -9.149 -36.783 -9.455 1.00 91.31 86 ILE A C 1
ATOM 690 O O . ILE A 1 86 ? -8.684 -37.890 -9.703 1.00 91.31 86 ILE A O 1
ATOM 694 N N . PHE A 1 87 ? -10.007 -36.174 -10.278 1.00 91.62 87 PHE A N 1
ATOM 695 C CA . PHE A 1 87 ? -10.518 -36.749 -11.530 1.00 91.62 87 PHE A CA 1
ATOM 696 C C . PHE A 1 87 ? -9.628 -36.485 -12.763 1.00 91.62 87 PHE A C 1
ATOM 698 O O . PHE A 1 87 ? -10.050 -36.738 -13.889 1.00 91.62 87 PHE A O 1
ATOM 705 N N . GLY A 1 88 ? -8.407 -35.966 -12.588 1.00 87.44 88 GLY A N 1
ATOM 706 C CA . GLY A 1 88 ? -7.470 -35.706 -13.690 1.00 87.44 88 GLY A CA 1
ATOM 707 C C . GLY A 1 88 ? -7.787 -34.475 -14.555 1.00 87.44 88 GLY A C 1
ATOM 708 O O . GLY A 1 88 ? -7.160 -34.269 -15.592 1.00 87.44 88 GLY A O 1
ATOM 709 N N . ILE A 1 89 ? -8.731 -33.627 -14.139 1.00 85.06 89 ILE A N 1
ATOM 710 C CA . ILE A 1 89 ? -9.064 -32.359 -14.795 1.00 85.06 89 ILE A CA 1
ATOM 711 C C . ILE A 1 89 ? -8.085 -31.271 -14.337 1.00 85.06 89 ILE A C 1
ATOM 713 O O . ILE A 1 89 ? -8.056 -30.870 -13.171 1.00 85.06 89 ILE A O 1
ATOM 717 N N . ASN A 1 90 ? -7.313 -30.733 -15.281 1.00 76.81 90 ASN A N 1
ATOM 718 C CA . ASN A 1 90 ? -6.348 -29.666 -15.021 1.00 76.81 90 ASN A CA 1
ATOM 719 C C . ASN A 1 90 ? -6.981 -28.276 -15.162 1.00 76.81 90 ASN A C 1
ATOM 721 O O . ASN A 1 90 ? -6.957 -27.657 -16.227 1.00 76.81 90 ASN A O 1
ATOM 725 N N . TYR A 1 91 ? -7.518 -27.748 -14.062 1.00 73.69 91 TYR A N 1
ATOM 726 C CA . TYR A 1 91 ? -7.928 -26.345 -13.990 1.00 73.69 91 TYR A CA 1
ATOM 727 C C . TYR A 1 91 ? -6.717 -25.407 -13.875 1.00 73.69 91 TYR A C 1
ATOM 729 O O . TYR A 1 91 ? -5.720 -25.716 -13.220 1.00 73.69 91 TYR A O 1
ATOM 737 N N . ARG A 1 92 ? -6.805 -24.206 -14.466 1.00 71.06 92 ARG A N 1
ATOM 738 C CA . ARG A 1 92 ? -5.756 -23.181 -14.335 1.00 71.06 92 ARG A CA 1
ATOM 739 C C . ARG A 1 92 ? -5.685 -22.675 -12.888 1.00 71.06 92 ARG A C 1
ATOM 741 O O . ARG A 1 92 ? -6.532 -21.890 -12.466 1.00 71.06 92 ARG A O 1
ATOM 748 N N . PHE A 1 93 ? -4.635 -23.069 -12.163 1.00 67.44 93 PHE A N 1
ATOM 749 C CA . PHE A 1 93 ? -4.407 -22.722 -10.750 1.00 67.44 93 PHE A CA 1
ATOM 750 C C . PHE A 1 93 ? -4.439 -21.212 -10.459 1.00 67.44 93 PHE A C 1
ATOM 752 O O . PHE A 1 93 ? -4.845 -20.804 -9.373 1.00 67.44 93 PHE A O 1
ATOM 759 N N . ASN A 1 94 ? -4.075 -20.373 -11.439 1.00 70.25 94 ASN A N 1
ATOM 760 C CA . ASN A 1 94 ? -3.961 -18.922 -11.264 1.00 70.25 94 ASN A CA 1
ATOM 761 C C . ASN A 1 94 ? -5.247 -18.263 -10.734 1.00 70.25 94 ASN A C 1
ATOM 763 O O . ASN A 1 94 ? -5.158 -17.376 -9.891 1.00 70.25 94 ASN A O 1
ATOM 767 N N . TYR A 1 95 ? -6.433 -18.712 -11.162 1.00 74.06 95 TYR A N 1
ATOM 768 C CA . TYR A 1 95 ? -7.697 -18.129 -10.689 1.00 74.06 95 TYR A CA 1
ATOM 769 C C . TYR A 1 95 ? -8.022 -18.528 -9.248 1.00 74.06 95 TYR A C 1
ATOM 771 O O . TYR A 1 95 ? -8.458 -17.693 -8.458 1.00 74.06 95 TYR A O 1
ATOM 779 N N . VAL A 1 96 ? -7.755 -19.785 -8.892 1.00 75.50 96 VAL A N 1
ATOM 780 C CA . VAL A 1 96 ? -7.967 -20.306 -7.535 1.00 75.50 96 VAL A CA 1
ATOM 781 C C . VAL A 1 96 ? -7.011 -19.628 -6.560 1.00 75.50 96 VAL A C 1
ATOM 783 O O . VAL A 1 96 ? -7.430 -19.183 -5.497 1.00 75.50 96 VAL A O 1
ATOM 786 N N . TYR A 1 97 ? -5.747 -19.459 -6.949 1.00 79.50 97 TYR A N 1
ATOM 787 C CA . TYR A 1 97 ? -4.757 -18.751 -6.144 1.00 79.50 97 TYR A CA 1
ATOM 788 C C . TYR A 1 97 ? -5.147 -17.288 -5.884 1.00 79.50 97 TYR A C 1
ATOM 790 O O . TYR A 1 97 ? -5.150 -16.851 -4.733 1.00 79.50 97 TYR A O 1
ATOM 798 N N . SER A 1 98 ? -5.535 -16.535 -6.923 1.00 81.69 98 SER A N 1
ATOM 799 C CA . SER A 1 98 ? -6.009 -15.154 -6.753 1.00 81.69 98 SER A CA 1
ATOM 800 C C . SER A 1 98 ? -7.224 -15.078 -5.830 1.00 81.69 98 SER A C 1
ATOM 802 O O . SER A 1 98 ? -7.271 -14.221 -4.952 1.00 81.69 98 SER A O 1
ATOM 804 N N . MET A 1 99 ? -8.174 -16.004 -5.977 1.00 81.38 99 MET A N 1
ATOM 805 C CA . MET A 1 99 ? -9.366 -16.058 -5.136 1.00 81.38 99 MET A CA 1
ATOM 806 C C . MET A 1 99 ? -9.041 -16.370 -3.669 1.00 81.38 99 MET A C 1
ATOM 808 O O . MET A 1 99 ? -9.601 -15.740 -2.770 1.00 81.38 99 MET A O 1
ATOM 812 N N . LEU A 1 100 ? -8.128 -17.311 -3.416 1.00 83.00 100 LEU A N 1
ATOM 813 C CA . LEU A 1 100 ? -7.668 -17.657 -2.070 1.00 83.00 100 LEU A CA 1
ATOM 814 C C . LEU A 1 100 ? -6.995 -16.464 -1.388 1.00 83.00 100 LEU A C 1
ATOM 816 O O . LEU A 1 100 ? -7.301 -16.175 -0.234 1.00 83.00 100 LEU A O 1
ATOM 820 N N . ILE A 1 101 ? -6.146 -15.725 -2.109 1.00 85.31 101 ILE A N 1
ATOM 821 C CA . ILE A 1 101 ? -5.533 -14.498 -1.585 1.00 85.31 101 ILE A CA 1
ATOM 822 C C . ILE A 1 101 ? -6.592 -13.443 -1.276 1.00 85.31 101 ILE A C 1
ATOM 824 O O . ILE A 1 101 ? -6.568 -12.860 -0.195 1.00 85.31 101 ILE A O 1
ATOM 828 N N . SER A 1 102 ? -7.534 -13.195 -2.188 1.00 87.44 102 SER A N 1
ATOM 829 C CA . SER A 1 102 ? -8.608 -12.225 -1.950 1.00 87.44 102 SER A CA 1
ATOM 830 C C . SER A 1 102 ? -9.459 -12.605 -0.738 1.00 87.44 102 SER A C 1
ATOM 832 O O . SER A 1 102 ? -9.788 -11.743 0.073 1.00 87.44 102 SER A O 1
ATOM 834 N N . SER A 1 103 ? -9.756 -13.896 -0.579 1.00 86.69 103 SER A N 1
ATOM 835 C CA . SER A 1 103 ? -10.490 -14.422 0.574 1.00 86.69 103 SER A CA 1
ATOM 836 C C . SER A 1 103 ? -9.690 -14.228 1.864 1.00 86.69 103 SER A C 1
ATOM 838 O O . SER A 1 103 ? -10.217 -13.724 2.848 1.00 86.69 103 SER A O 1
ATOM 840 N N . TYR A 1 104 ? -8.395 -14.542 1.852 1.00 87.94 104 TYR A N 1
ATOM 841 C CA . TYR A 1 104 ? -7.510 -14.318 2.993 1.00 87.94 104 TYR A CA 1
ATOM 842 C C . TYR A 1 104 ? -7.454 -12.840 3.414 1.00 87.94 104 TYR A C 1
ATOM 844 O O . TYR A 1 104 ? -7.610 -12.530 4.595 1.00 87.94 104 TYR A O 1
ATOM 852 N N . ILE A 1 105 ? -7.297 -11.921 2.454 1.00 89.75 105 ILE A N 1
ATOM 853 C CA . ILE A 1 105 ? -7.284 -10.474 2.716 1.00 89.75 105 ILE A CA 1
ATOM 854 C C . ILE A 1 105 ? -8.623 -10.017 3.304 1.00 89.75 105 ILE A C 1
ATOM 856 O O . ILE A 1 105 ? -8.638 -9.240 4.258 1.00 89.75 105 ILE A O 1
ATOM 860 N N . LEU A 1 106 ? -9.745 -10.506 2.768 1.00 89.38 106 LEU A N 1
ATOM 861 C CA . LEU A 1 106 ? -11.073 -10.174 3.279 1.00 89.38 106 LEU A CA 1
ATOM 862 C C . LEU A 1 106 ? -11.268 -10.676 4.714 1.00 89.38 106 LEU A C 1
ATOM 864 O O . LEU A 1 106 ? -11.743 -9.923 5.561 1.00 89.38 106 LEU A O 1
ATOM 868 N N . LEU A 1 107 ? -10.866 -11.917 5.000 1.00 86.50 107 LEU A N 1
ATOM 869 C CA . LEU A 1 107 ? -10.956 -12.508 6.334 1.00 86.50 107 LEU A CA 1
ATOM 870 C C . LEU A 1 107 ? -10.142 -11.713 7.353 1.00 86.50 107 LEU A C 1
ATOM 872 O O . LEU A 1 107 ? -10.654 -11.366 8.416 1.00 86.50 107 LEU A O 1
ATOM 876 N N . LEU A 1 108 ? -8.901 -11.367 7.002 1.00 89.25 108 LEU A N 1
ATOM 877 C CA . LEU A 1 108 ? -8.079 -10.478 7.816 1.00 89.25 108 LEU A CA 1
ATOM 878 C C . LEU A 1 108 ? -8.747 -9.117 8.019 1.00 89.25 108 LEU A C 1
ATOM 880 O O . LEU A 1 108 ? -8.757 -8.616 9.137 1.00 89.25 108 LEU A O 1
ATOM 884 N N . GLY A 1 109 ? -9.329 -8.532 6.970 1.00 88.81 109 GLY A N 1
ATOM 885 C CA . GLY A 1 109 ? -10.039 -7.257 7.052 1.00 88.81 109 GLY A CA 1
ATOM 886 C C . GLY A 1 109 ? -11.216 -7.290 8.028 1.00 88.81 109 GLY A C 1
ATOM 887 O O . GLY A 1 109 ? -11.353 -6.380 8.843 1.00 88.81 109 GLY A O 1
ATOM 888 N N . ILE A 1 110 ? -12.022 -8.355 7.994 1.00 86.19 110 ILE A N 1
ATOM 889 C CA . ILE A 1 110 ? -13.145 -8.562 8.920 1.00 86.19 110 ILE A CA 1
ATOM 890 C C . ILE A 1 110 ? -12.627 -8.708 10.354 1.00 86.19 110 ILE A C 1
ATOM 892 O O . ILE A 1 110 ? -13.066 -7.986 11.247 1.00 86.19 110 ILE A O 1
ATOM 896 N N . LEU A 1 111 ? -11.650 -9.592 10.578 1.00 86.62 111 LEU A N 1
ATOM 897 C CA . LEU A 1 111 ? -11.078 -9.832 11.906 1.00 86.62 111 LEU A CA 1
ATOM 898 C C . LEU A 1 111 ? -10.430 -8.574 12.495 1.00 86.62 111 LEU A C 1
ATOM 900 O O . LEU A 1 111 ? -10.597 -8.287 13.678 1.00 86.62 111 LEU A O 1
ATOM 904 N N . LEU A 1 112 ? -9.715 -7.798 11.680 1.00 89.00 112 LEU A N 1
ATOM 905 C CA . LEU A 1 112 ? -9.150 -6.516 12.092 1.00 89.00 112 LEU A CA 1
ATOM 906 C C . LEU A 1 112 ? -10.246 -5.486 12.377 1.00 89.00 112 LEU A C 1
ATOM 908 O O . LEU A 1 112 ? -10.142 -4.768 13.365 1.00 89.00 112 LEU A O 1
ATOM 912 N N . GLY A 1 113 ? -11.308 -5.433 11.569 1.00 84.31 113 GLY A N 1
ATOM 913 C CA . GLY A 1 113 ? -12.439 -4.521 11.764 1.00 84.31 113 GLY A CA 1
ATOM 914 C C . GLY A 1 113 ? -13.248 -4.789 13.037 1.00 84.31 113 GLY A C 1
ATOM 915 O O . GLY A 1 113 ? -13.771 -3.849 13.628 1.00 84.31 113 GLY A O 1
ATOM 916 N N . LEU A 1 114 ? -13.308 -6.043 13.493 1.00 82.31 114 LEU A N 1
ATOM 917 C CA . LEU A 1 114 ? -13.941 -6.419 14.764 1.00 82.31 114 LEU A CA 1
ATOM 918 C C . LEU A 1 114 ? -13.106 -6.034 15.995 1.00 82.31 114 LEU A C 1
ATOM 920 O O . LEU A 1 114 ? -13.647 -5.938 17.095 1.00 82.31 114 LEU A O 1
ATOM 924 N N . ASN A 1 115 ? -11.795 -5.843 15.825 1.00 82.38 115 ASN A N 1
ATOM 925 C CA . ASN A 1 115 ? -10.858 -5.652 16.931 1.00 82.38 115 ASN A CA 1
ATOM 926 C C . ASN A 1 115 ? -10.268 -4.241 17.017 1.00 82.38 115 ASN A C 1
ATOM 928 O O . ASN A 1 115 ? -9.969 -3.779 18.111 1.00 82.38 115 ASN A O 1
ATOM 932 N N . LEU A 1 116 ? -10.051 -3.556 15.898 1.00 84.56 116 LEU A N 1
ATOM 933 C CA . LEU A 1 116 ? -9.386 -2.256 15.885 1.00 84.56 116 LEU A CA 1
ATOM 934 C C . LEU A 1 116 ? -10.390 -1.108 15.939 1.00 84.56 116 LEU A C 1
ATOM 936 O O . LEU A 1 116 ? -11.385 -1.089 15.212 1.00 84.56 116 LEU A O 1
ATOM 940 N N . TYR A 1 117 ? -10.076 -0.089 16.739 1.00 81.88 117 TYR A N 1
ATOM 941 C CA . TYR A 1 117 ? -10.873 1.128 16.792 1.00 81.88 117 TYR A CA 1
ATOM 942 C C . TYR A 1 117 ? -10.476 2.096 15.676 1.00 81.88 117 TYR A C 1
ATOM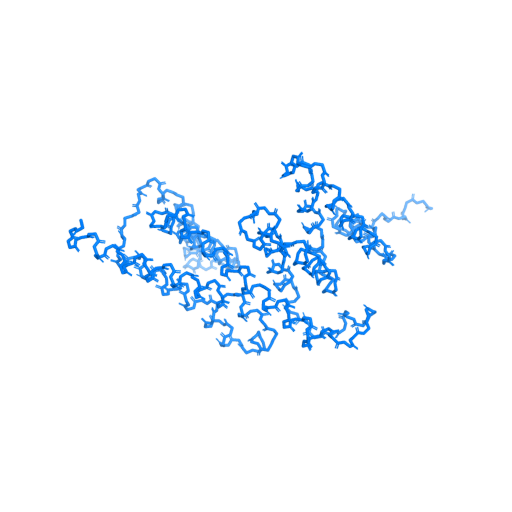 944 O O . TYR A 1 117 ? -9.381 2.062 15.108 1.00 81.88 117 TYR A O 1
ATOM 952 N N . LYS A 1 118 ? -11.370 3.045 15.382 1.00 81.06 118 LYS A N 1
ATOM 953 C CA . LYS A 1 118 ? -11.155 4.085 14.361 1.00 81.06 118 LYS A CA 1
ATOM 954 C C . LYS A 1 118 ? -9.862 4.884 14.578 1.00 81.06 118 LYS A C 1
ATOM 956 O O . LYS A 1 118 ? -9.264 5.364 13.616 1.00 81.06 118 LYS A O 1
ATOM 961 N N . GLU A 1 119 ? -9.441 5.060 15.826 1.00 82.25 119 GLU A N 1
ATOM 962 C CA . GLU A 1 119 ? -8.213 5.776 16.184 1.00 82.25 119 GLU A CA 1
ATOM 963 C C . GLU A 1 119 ? -6.951 4.974 15.859 1.00 82.25 119 GLU A C 1
ATOM 965 O O . GLU A 1 119 ? -5.977 5.547 15.365 1.00 82.25 119 GLU A O 1
ATOM 970 N N . ASP A 1 120 ? -6.989 3.654 16.031 1.00 85.00 120 ASP A N 1
ATOM 971 C CA . ASP A 1 120 ? -5.883 2.759 15.685 1.00 85.00 120 ASP A CA 1
ATOM 972 C C . ASP A 1 120 ? -5.687 2.705 14.173 1.00 85.00 120 ASP A C 1
ATOM 974 O O . ASP A 1 120 ? -4.564 2.830 13.682 1.00 85.00 120 ASP A O 1
ATOM 978 N N . PHE A 1 121 ? -6.787 2.664 13.413 1.00 84.31 121 PHE A N 1
ATOM 979 C CA . PHE A 1 121 ? -6.741 2.771 11.955 1.00 84.31 121 PHE A CA 1
ATOM 980 C C . PHE A 1 121 ? -6.050 4.053 11.482 1.00 84.31 121 PHE A C 1
ATOM 982 O O . PHE A 1 121 ? -5.275 4.010 10.529 1.00 84.31 121 PHE A O 1
ATOM 989 N N . LYS A 1 122 ? -6.256 5.198 12.151 1.00 86.25 122 LYS A N 1
ATOM 990 C CA . LYS A 1 122 ? -5.546 6.440 11.793 1.00 86.25 122 LYS A CA 1
ATOM 991 C C . LYS A 1 122 ? -4.033 6.295 11.962 1.00 86.25 122 LYS A C 1
ATOM 993 O O . LYS A 1 122 ? -3.292 6.749 11.092 1.00 86.25 122 LYS A O 1
ATOM 998 N N . LYS A 1 123 ? -3.581 5.659 13.048 1.00 87.25 123 LYS A N 1
ATOM 999 C CA . LYS A 1 123 ? -2.153 5.415 13.312 1.00 87.25 123 LYS A CA 1
ATOM 1000 C C . LYS A 1 123 ? -1.557 4.441 12.295 1.00 87.25 123 LYS A C 1
ATOM 1002 O O . LYS A 1 123 ? -0.490 4.720 11.756 1.00 87.25 123 LYS A O 1
ATOM 1007 N N . ILE A 1 124 ? -2.269 3.358 11.979 1.00 90.88 124 ILE A N 1
ATOM 1008 C CA . ILE A 1 124 ? -1.861 2.370 10.969 1.00 90.88 124 ILE A CA 1
ATOM 1009 C C . ILE A 1 124 ? -1.720 3.027 9.592 1.00 90.88 124 ILE A C 1
ATOM 1011 O O . ILE A 1 124 ? -0.696 2.866 8.933 1.00 90.88 124 ILE A O 1
ATOM 1015 N N . LEU A 1 125 ? -2.709 3.825 9.175 1.00 89.81 125 LEU A N 1
ATOM 1016 C CA . LEU A 1 125 ? -2.656 4.548 7.902 1.00 89.81 125 LEU A CA 1
ATOM 1017 C C . LEU A 1 125 ? -1.510 5.563 7.867 1.00 89.81 125 LEU A C 1
ATOM 1019 O O . LEU A 1 125 ? -0.829 5.685 6.851 1.00 89.81 125 LEU A O 1
ATOM 1023 N N . TYR A 1 126 ? -1.279 6.279 8.968 1.00 89.44 126 TYR A N 1
ATOM 1024 C CA . TYR A 1 126 ? -0.164 7.215 9.075 1.00 89.44 126 TYR A CA 1
ATOM 1025 C C . TYR A 1 126 ? 1.188 6.502 8.935 1.00 89.44 126 TYR A C 1
ATOM 1027 O O . TYR A 1 126 ? 2.024 6.933 8.142 1.00 89.44 126 TYR A O 1
ATOM 1035 N N . ALA A 1 127 ? 1.378 5.381 9.637 1.00 92.25 127 ALA A N 1
ATOM 1036 C CA . ALA A 1 127 ? 2.588 4.573 9.539 1.00 92.25 127 ALA A CA 1
ATOM 1037 C C . ALA A 1 127 ? 2.792 4.017 8.121 1.00 92.25 127 ALA A C 1
ATOM 1039 O O . ALA A 1 127 ? 3.889 4.122 7.579 1.00 92.25 127 ALA A O 1
ATOM 1040 N N . TYR A 1 128 ? 1.726 3.522 7.484 1.00 93.81 128 TYR A N 1
ATOM 1041 C CA . TYR A 1 128 ? 1.775 3.060 6.098 1.00 93.81 12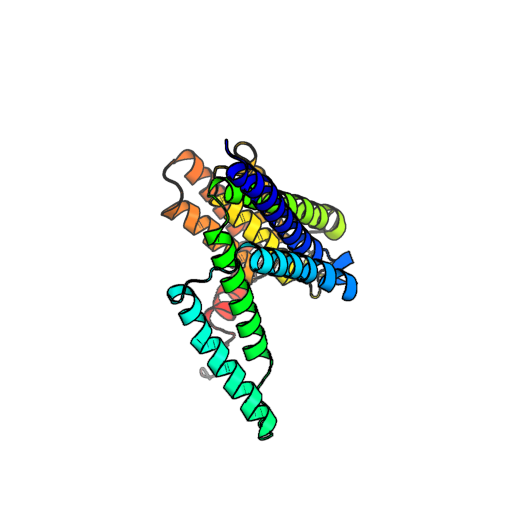8 TYR A CA 1
ATOM 1042 C C . TYR A 1 128 ? 2.224 4.171 5.140 1.00 93.81 128 TYR A C 1
ATOM 1044 O O . TYR A 1 128 ? 3.120 3.957 4.327 1.00 93.81 128 TYR A O 1
ATOM 1052 N N . VAL A 1 129 ? 1.658 5.379 5.252 1.00 92.88 129 VAL A N 1
ATOM 1053 C CA . VAL A 1 129 ? 2.062 6.506 4.397 1.00 92.88 129 VAL A CA 1
ATOM 1054 C C . VAL A 1 129 ? 3.522 6.893 4.638 1.00 92.88 129 VAL A C 1
ATOM 1056 O O . VAL A 1 129 ? 4.229 7.161 3.669 1.00 92.88 129 VAL A O 1
ATOM 1059 N N . ILE A 1 130 ? 4.014 6.859 5.881 1.00 92.88 130 ILE A N 1
ATOM 1060 C CA . ILE A 1 130 ? 5.446 7.055 6.162 1.00 92.88 130 ILE A CA 1
ATOM 1061 C C . ILE A 1 130 ? 6.294 5.991 5.459 1.00 92.88 130 ILE A C 1
ATOM 1063 O O . ILE A 1 130 ? 7.281 6.340 4.812 1.00 92.88 130 ILE A O 1
ATOM 1067 N N . SER A 1 131 ? 5.910 4.713 5.518 1.00 95.75 131 SER A N 1
ATOM 1068 C CA . SER A 1 131 ? 6.616 3.648 4.795 1.00 95.75 131 SER A CA 1
ATOM 1069 C C . SER A 1 131 ? 6.647 3.913 3.289 1.00 95.75 131 SER A C 1
ATOM 1071 O O . SER A 1 131 ? 7.695 3.752 2.666 1.00 95.75 131 SER A O 1
ATOM 1073 N N . VAL A 1 132 ? 5.540 4.388 2.704 1.00 95.75 132 VAL A N 1
ATOM 1074 C CA . VAL A 1 132 ? 5.490 4.769 1.283 1.00 95.75 132 VAL A CA 1
ATOM 1075 C C . VAL A 1 132 ? 6.375 5.983 0.984 1.00 95.75 132 VAL A C 1
ATOM 1077 O O . VAL A 1 132 ? 7.008 6.008 -0.068 1.00 95.75 132 VAL A O 1
ATOM 1080 N N . ILE A 1 133 ? 6.478 6.966 1.885 1.00 94.31 133 ILE A N 1
ATOM 1081 C CA . ILE A 1 133 ? 7.408 8.099 1.734 1.00 94.31 133 ILE A CA 1
ATOM 1082 C C . ILE A 1 133 ? 8.851 7.602 1.691 1.00 94.31 133 ILE A C 1
ATOM 1084 O O . ILE A 1 133 ? 9.585 7.972 0.778 1.00 94.31 133 ILE A O 1
ATOM 1088 N N . ILE A 1 134 ? 9.247 6.753 2.642 1.00 95.00 134 ILE A N 1
ATOM 1089 C CA . ILE A 1 134 ? 10.604 6.192 2.710 1.00 95.00 134 ILE A CA 1
ATOM 1090 C C . ILE A 1 134 ? 10.900 5.383 1.444 1.00 95.00 134 ILE A C 1
ATOM 1092 O O . ILE A 1 134 ? 11.930 5.583 0.806 1.00 95.00 134 ILE A O 1
ATOM 1096 N N . PHE A 1 135 ? 9.964 4.523 1.039 1.00 94.88 135 PHE A N 1
ATOM 1097 C CA . PHE A 1 135 ? 10.052 3.759 -0.201 1.00 94.88 135 PHE A CA 1
ATOM 1098 C C . PHE A 1 135 ? 10.219 4.672 -1.422 1.00 94.88 135 PHE A C 1
ATOM 1100 O O . PHE A 1 135 ? 11.125 4.484 -2.225 1.00 94.88 135 PHE A O 1
ATOM 1107 N N . SER A 1 136 ? 9.391 5.708 -1.537 1.00 94.00 136 SER A N 1
ATOM 1108 C CA . SER A 1 136 ? 9.429 6.670 -2.643 1.00 94.00 136 SER A CA 1
ATOM 1109 C C . SER A 1 136 ? 10.740 7.456 -2.676 1.00 94.00 136 SER A C 1
ATOM 1111 O O . SER A 1 136 ? 11.308 7.668 -3.746 1.00 94.00 136 SER A O 1
ATOM 1113 N N . ALA A 1 137 ? 11.250 7.853 -1.508 1.00 93.25 137 ALA A N 1
ATOM 1114 C CA . ALA A 1 137 ? 12.547 8.501 -1.381 1.00 93.25 137 ALA A CA 1
ATOM 1115 C C . ALA A 1 137 ? 13.669 7.571 -1.856 1.00 93.25 137 ALA A C 1
ATOM 1117 O O . ALA A 1 137 ? 14.484 7.993 -2.670 1.00 93.25 137 ALA A O 1
ATOM 1118 N N . TYR A 1 138 ? 13.671 6.304 -1.434 1.00 92.44 138 TYR A N 1
ATOM 1119 C CA . TYR A 1 138 ? 14.625 5.313 -1.932 1.00 92.44 138 TYR A CA 1
ATOM 1120 C C . TYR A 1 138 ? 14.555 5.198 -3.463 1.00 92.44 138 TYR A C 1
ATOM 1122 O O . TYR A 1 138 ? 15.580 5.319 -4.128 1.00 92.44 138 TYR A O 1
ATOM 1130 N N . ILE A 1 139 ? 13.354 5.037 -4.038 1.00 89.69 139 ILE A N 1
ATOM 1131 C CA . ILE A 1 139 ? 13.180 4.922 -5.495 1.00 89.69 139 ILE A CA 1
ATOM 1132 C C . ILE A 1 139 ? 13.774 6.147 -6.200 1.00 89.69 139 ILE A C 1
ATOM 1134 O O . ILE A 1 139 ? 14.517 6.004 -7.166 1.00 89.69 139 ILE A O 1
ATOM 1138 N N . TYR A 1 140 ? 13.499 7.354 -5.706 1.00 88.00 140 TYR A N 1
ATOM 1139 C CA . TYR A 1 140 ? 14.072 8.567 -6.280 1.00 88.00 140 TYR A CA 1
ATOM 1140 C C . TYR A 1 140 ? 15.602 8.595 -6.170 1.00 88.00 140 TYR A C 1
ATOM 1142 O O . TYR A 1 140 ? 16.288 8.731 -7.179 1.00 88.00 140 TYR A O 1
ATOM 1150 N N . PHE A 1 141 ? 16.141 8.466 -4.956 1.00 87.00 141 PHE A N 1
ATOM 1151 C CA . PHE A 1 141 ? 17.558 8.696 -4.678 1.00 87.00 141 PHE A CA 1
ATOM 1152 C C . PHE A 1 141 ? 18.479 7.599 -5.205 1.00 87.00 141 PHE A C 1
ATOM 1154 O O . PHE A 1 141 ? 19.602 7.911 -5.589 1.00 87.00 141 PHE A O 1
ATOM 1161 N N . VAL A 1 142 ? 18.021 6.348 -5.214 1.00 85.44 142 VAL A N 1
ATOM 1162 C CA . VAL A 1 142 ? 18.841 5.191 -5.595 1.00 85.44 142 VAL A CA 1
ATOM 1163 C C . VAL A 1 142 ? 18.680 4.850 -7.073 1.00 85.44 142 VAL A C 1
ATOM 1165 O O . VAL A 1 142 ? 19.649 4.451 -7.708 1.00 85.44 142 VAL A O 1
ATOM 1168 N N . ILE A 1 143 ? 17.481 5.026 -7.642 1.00 82.56 143 ILE A N 1
ATOM 1169 C CA . ILE A 1 143 ? 17.204 4.605 -9.024 1.00 82.56 143 ILE A CA 1
ATOM 1170 C C . ILE A 1 143 ? 17.279 5.775 -9.999 1.00 82.56 143 ILE A C 1
ATOM 1172 O O . ILE A 1 143 ? 17.864 5.639 -11.067 1.00 82.56 143 ILE A O 1
ATOM 1176 N N . PHE A 1 144 ? 16.663 6.912 -9.669 1.00 79.44 144 PHE A N 1
ATOM 1177 C CA . PHE A 1 144 ? 16.426 7.970 -10.656 1.00 79.44 144 PHE A CA 1
ATOM 1178 C C . PHE A 1 144 ? 17.282 9.227 -10.486 1.00 79.44 144 PHE A C 1
ATOM 1180 O O . PHE A 1 144 ? 17.351 10.046 -11.403 1.00 79.44 144 PHE A O 1
ATOM 1187 N N . LYS A 1 145 ? 17.934 9.424 -9.338 1.00 77.38 145 LYS A N 1
ATOM 1188 C CA . LYS A 1 145 ? 18.779 10.598 -9.111 1.00 77.38 145 LYS A CA 1
ATOM 1189 C C . LYS A 1 145 ? 19.942 10.604 -10.104 1.00 77.38 145 LYS A C 1
ATOM 1191 O O . LYS A 1 145 ? 20.732 9.671 -10.147 1.00 77.38 145 LYS A O 1
ATOM 1196 N N . GLY A 1 146 ? 20.055 11.690 -10.868 1.00 66.88 146 GLY A N 1
ATOM 1197 C CA . GLY A 1 146 ? 21.095 11.851 -11.890 1.00 66.88 146 GLY A CA 1
ATOM 1198 C C . GLY A 1 146 ? 20.801 11.137 -13.213 1.00 66.88 146 GLY A C 1
ATOM 1199 O O . GLY A 1 146 ? 21.624 11.202 -14.118 1.00 66.88 146 GLY A O 1
ATOM 1200 N N . VAL A 1 147 ? 19.636 10.496 -13.353 1.00 69.56 147 VAL A N 1
ATOM 1201 C CA . VAL A 1 147 ? 19.198 9.863 -14.602 1.00 69.56 147 VAL A CA 1
ATOM 1202 C C . VAL A 1 147 ? 18.400 10.869 -15.427 1.00 69.56 147 VAL A C 1
ATOM 1204 O O . VAL A 1 147 ? 17.464 11.496 -14.922 1.00 69.56 147 VAL A O 1
ATOM 1207 N N . ALA A 1 148 ? 18.734 11.010 -16.712 1.00 62.62 148 ALA A N 1
ATOM 1208 C CA . ALA A 1 148 ? 17.965 11.850 -17.621 1.00 62.62 148 ALA A CA 1
ATOM 1209 C C . ALA A 1 148 ? 16.522 11.333 -17.764 1.00 62.62 148 ALA A C 1
ATOM 1211 O O . ALA A 1 148 ? 16.254 10.131 -17.791 1.00 62.62 148 ALA A O 1
ATOM 1212 N N . PHE A 1 149 ? 15.557 12.245 -17.897 1.00 60.31 149 PHE A N 1
ATOM 1213 C CA . PHE A 1 149 ? 14.139 11.876 -17.988 1.00 60.31 149 PHE A CA 1
ATOM 1214 C C . PHE A 1 149 ? 13.820 10.999 -19.218 1.00 60.31 149 PHE A C 1
ATOM 1216 O O . PHE A 1 149 ? 12.886 10.187 -19.182 1.00 60.31 149 PHE A O 1
ATOM 1223 N N . SER A 1 150 ? 14.598 11.126 -20.301 1.00 60.81 150 SER A N 1
ATOM 1224 C CA . SER A 1 150 ? 14.557 10.237 -21.472 1.00 60.81 150 SER A CA 1
ATOM 1225 C C . SER A 1 150 ? 14.898 8.792 -21.096 1.00 60.81 150 SER A C 1
ATOM 1227 O O . SER A 1 150 ? 14.158 7.872 -21.456 1.00 60.81 150 SER A O 1
ATOM 1229 N N . ASP A 1 151 ? 15.924 8.623 -20.264 1.00 57.09 151 ASP A N 1
ATOM 1230 C CA . ASP A 1 151 ? 16.588 7.350 -19.965 1.00 57.09 151 ASP A CA 1
ATOM 1231 C C . ASP A 1 151 ? 15.949 6.629 -18.770 1.00 57.09 151 ASP A C 1
ATOM 1233 O O . ASP A 1 151 ? 16.168 5.447 -18.539 1.00 57.09 151 ASP A O 1
ATOM 1237 N N . ALA A 1 152 ? 15.037 7.285 -18.051 1.00 57.34 152 ALA A N 1
ATOM 1238 C CA . ALA A 1 152 ? 14.265 6.679 -16.962 1.00 57.34 152 ALA A CA 1
ATOM 1239 C C . ALA A 1 152 ? 13.476 5.405 -17.365 1.00 57.34 152 ALA A C 1
ATOM 1241 O O . ALA A 1 152 ? 13.014 4.671 -16.495 1.00 57.34 152 ALA A O 1
ATOM 1242 N N . GLN A 1 153 ? 13.289 5.121 -18.666 1.00 54.00 153 GLN A N 1
ATOM 1243 C CA . GLN A 1 153 ? 12.688 3.856 -19.123 1.00 54.00 153 GLN A CA 1
ATOM 1244 C C . GLN A 1 153 ? 13.650 2.663 -19.101 1.00 54.00 153 GLN A C 1
ATOM 1246 O O . GLN A 1 153 ? 13.166 1.543 -18.966 1.00 54.00 153 GLN A O 1
ATOM 1251 N N . THR A 1 154 ? 14.956 2.886 -19.260 1.00 50.62 154 THR A N 1
ATOM 1252 C CA . THR A 1 154 ? 15.977 1.827 -19.347 1.00 50.62 154 THR A CA 1
ATOM 1253 C C . THR A 1 154 ? 16.563 1.461 -17.984 1.00 50.62 154 THR A C 1
ATOM 1255 O O . THR A 1 154 ? 17.254 0.452 -17.853 1.00 50.62 154 THR A O 1
ATOM 1258 N N . VAL A 1 155 ? 16.259 2.229 -16.934 1.00 55.56 155 VAL A N 1
ATOM 1259 C CA . VAL A 1 155 ? 16.746 1.945 -15.581 1.00 55.56 155 VAL A CA 1
ATOM 1260 C C . VAL A 1 155 ? 15.919 0.844 -14.905 1.00 55.56 155 VAL A C 1
ATOM 1262 O O . VAL A 1 155 ? 14.785 1.082 -14.498 1.00 55.56 155 VAL A O 1
ATOM 1265 N N . LYS A 1 156 ? 16.519 -0.355 -14.805 1.00 52.94 156 LYS A N 1
ATOM 1266 C CA . LYS A 1 156 ? 16.437 -1.450 -13.794 1.00 52.94 156 LYS A CA 1
ATOM 1267 C C . LYS A 1 156 ? 15.166 -1.680 -12.935 1.00 52.94 156 LYS A C 1
ATOM 1269 O O . LYS A 1 156 ? 15.234 -2.381 -11.932 1.00 52.94 156 LYS A O 1
ATOM 1274 N N . LEU A 1 157 ? 13.989 -1.184 -13.301 1.00 58.44 157 LEU A N 1
ATOM 1275 C CA . LEU A 1 157 ? 12.702 -1.568 -12.692 1.00 58.44 157 LEU A CA 1
ATOM 1276 C C . LEU A 1 157 ? 11.975 -2.651 -13.512 1.00 58.44 157 LEU A C 1
ATOM 1278 O O . LEU A 1 157 ? 10.753 -2.809 -13.395 1.00 58.44 157 LEU A O 1
ATOM 1282 N N . GLU A 1 158 ? 12.700 -3.402 -14.348 1.00 52.31 158 GLU A N 1
ATOM 1283 C CA . GLU A 1 158 ? 12.144 -4.547 -15.073 1.00 52.31 158 GLU A CA 1
ATOM 1284 C C . GLU A 1 158 ? 11.632 -5.596 -14.073 1.00 52.31 158 GLU A C 1
ATOM 1286 O O . GLU A 1 158 ? 12.355 -6.078 -13.209 1.00 52.31 158 GLU A O 1
ATOM 1291 N N . GLY A 1 159 ? 10.325 -5.872 -14.122 1.00 58.16 159 GLY A N 1
ATOM 1292 C CA . GLY A 1 159 ? 9.622 -6.780 -13.205 1.00 58.16 159 GLY A CA 1
ATOM 1293 C C . GLY A 1 159 ? 8.984 -6.124 -11.968 1.00 58.16 159 GLY A C 1
ATOM 1294 O O . GLY A 1 159 ? 7.935 -6.585 -11.522 1.00 58.16 159 GLY A O 1
ATOM 1295 N N . GLY A 1 160 ? 9.536 -5.020 -11.446 1.00 68.88 160 GLY A N 1
ATOM 1296 C CA . GLY A 1 160 ? 9.037 -4.338 -10.232 1.00 68.88 160 GLY A CA 1
ATOM 1297 C C . GLY A 1 160 ? 8.150 -3.111 -10.482 1.00 68.88 160 GLY A C 1
ATOM 1298 O O . GLY A 1 160 ? 7.399 -2.679 -9.608 1.00 68.88 160 GLY A O 1
ATOM 1299 N N . LYS A 1 161 ? 8.191 -2.559 -11.699 1.00 77.00 161 LYS A N 1
ATOM 1300 C CA . LYS A 1 161 ? 7.551 -1.290 -12.081 1.00 77.00 161 LYS A CA 1
ATOM 1301 C C . LYS A 1 161 ? 6.076 -1.155 -11.687 1.00 77.00 161 LYS A C 1
ATOM 1303 O O . LYS A 1 161 ? 5.665 -0.108 -11.180 1.00 77.00 161 LYS A O 1
ATOM 1308 N N . ASN A 1 162 ? 5.270 -2.183 -11.944 1.00 80.69 162 ASN A N 1
ATOM 1309 C CA . ASN A 1 162 ? 3.827 -2.127 -11.701 1.00 80.69 162 ASN A CA 1
ATOM 1310 C C . ASN A 1 162 ? 3.511 -2.133 -10.201 1.00 80.69 162 ASN A C 1
ATOM 1312 O O . ASN A 1 162 ? 2.703 -1.323 -9.749 1.00 80.69 162 ASN A O 1
ATOM 1316 N N . SER A 1 163 ? 4.195 -2.975 -9.428 1.00 83.62 163 SER A N 1
ATOM 1317 C CA . SER A 1 163 ? 4.034 -3.054 -7.974 1.00 83.62 163 SER A CA 1
ATOM 1318 C C . SER A 1 163 ? 4.478 -1.764 -7.287 1.00 83.62 163 SER A C 1
ATOM 1320 O O . SER A 1 163 ? 3.696 -1.175 -6.540 1.00 83.62 163 SER A O 1
ATOM 1322 N N . SER A 1 164 ? 5.673 -1.256 -7.610 1.00 87.56 164 SER A N 1
ATOM 1323 C CA . SER A 1 164 ? 6.206 -0.017 -7.025 1.00 87.56 164 SER A CA 1
ATOM 1324 C C . SER A 1 164 ? 5.310 1.183 -7.318 1.00 87.56 164 SER A C 1
ATOM 1326 O O . SER A 1 164 ? 4.996 1.962 -6.421 1.00 87.56 164 SER A O 1
ATOM 1328 N N . SER A 1 165 ? 4.819 1.307 -8.557 1.00 87.19 165 SER A N 1
ATOM 1329 C CA . SER A 1 165 ? 3.919 2.409 -8.922 1.00 87.19 165 SER A CA 1
ATOM 1330 C C . SER A 1 165 ? 2.574 2.326 -8.201 1.00 87.19 165 SER A C 1
ATOM 1332 O O . SER A 1 165 ? 1.991 3.356 -7.877 1.00 87.19 165 SER A O 1
ATOM 1334 N N . THR A 1 166 ? 2.082 1.113 -7.941 1.00 89.94 166 THR A N 1
ATOM 1335 C CA . THR A 1 166 ? 0.810 0.897 -7.237 1.00 89.94 166 THR A CA 1
ATOM 1336 C C . THR A 1 166 ? 0.935 1.245 -5.752 1.00 89.94 166 THR A C 1
ATOM 1338 O O . THR A 1 166 ? 0.015 1.834 -5.193 1.00 89.94 166 THR A O 1
ATOM 1341 N N . ILE A 1 167 ? 2.086 0.970 -5.129 1.00 93.06 167 ILE A N 1
ATOM 1342 C CA . ILE A 1 167 ? 2.390 1.391 -3.749 1.00 93.06 167 ILE A CA 1
ATOM 1343 C C . ILE A 1 167 ? 2.480 2.916 -3.638 1.00 93.06 167 ILE A C 1
ATOM 1345 O O . ILE A 1 167 ? 1.925 3.515 -2.721 1.00 93.06 167 ILE A O 1
ATOM 1349 N N . ILE A 1 168 ? 3.158 3.572 -4.580 1.00 94.00 168 ILE A N 1
ATOM 1350 C CA . ILE A 1 168 ? 3.252 5.040 -4.575 1.00 94.00 168 ILE A CA 1
ATOM 1351 C C . ILE A 1 168 ? 1.862 5.655 -4.804 1.00 94.00 168 ILE A C 1
ATOM 1353 O O . ILE A 1 168 ? 1.485 6.619 -4.137 1.00 94.00 168 ILE A O 1
ATOM 1357 N N . LEU A 1 169 ? 1.059 5.055 -5.690 1.00 93.38 169 LEU A N 1
ATOM 1358 C CA . LEU A 1 169 ? -0.324 5.460 -5.931 1.00 93.38 169 LEU A CA 1
ATOM 1359 C C . LEU A 1 169 ? -1.214 5.287 -4.691 1.00 93.38 169 LEU A C 1
ATOM 1361 O O . LEU A 1 169 ? -2.005 6.182 -4.403 1.00 93.38 169 LEU A O 1
ATOM 1365 N N . SER A 1 170 ? -1.104 4.184 -3.943 1.00 93.69 170 SER A N 1
ATOM 1366 C CA . SER A 1 170 ? -1.894 3.996 -2.718 1.00 93.69 170 SER A CA 1
ATOM 1367 C C . SER A 1 170 ? -1.542 5.052 -1.666 1.00 93.69 170 SER A C 1
ATOM 1369 O O . SER A 1 170 ? -2.445 5.634 -1.064 1.00 93.69 170 SER A O 1
ATOM 1371 N N . GLY A 1 171 ? -0.255 5.384 -1.507 1.00 92.38 171 GLY A N 1
ATOM 1372 C CA . GLY A 1 171 ? 0.193 6.494 -0.662 1.00 92.38 171 GLY A CA 1
ATOM 1373 C C . GLY A 1 171 ? -0.371 7.846 -1.105 1.00 92.38 171 GLY A C 1
ATOM 1374 O O . GLY A 1 171 ? -0.840 8.617 -0.267 1.00 92.38 171 GLY A O 1
ATOM 1375 N N . LEU A 1 172 ? -0.404 8.113 -2.415 1.00 92.38 172 LEU A N 1
ATOM 1376 C CA . LEU A 1 172 ? -1.013 9.317 -2.988 1.00 92.38 172 LEU A CA 1
ATOM 1377 C C . LEU A 1 172 ? -2.513 9.397 -2.696 1.00 92.38 172 LEU A C 1
ATOM 1379 O O . LEU A 1 172 ? -2.990 10.439 -2.250 1.00 92.38 172 LEU A O 1
ATOM 1383 N N . VAL A 1 173 ? -3.259 8.308 -2.896 1.00 91.81 173 VAL A N 1
ATOM 1384 C CA . VAL A 1 173 ? -4.699 8.262 -2.597 1.00 91.81 173 VAL A CA 1
ATOM 1385 C C . VAL A 1 173 ? -4.935 8.499 -1.105 1.00 91.81 173 VAL A C 1
ATOM 1387 O O . VAL A 1 173 ? -5.763 9.331 -0.736 1.00 91.81 173 VAL A O 1
ATOM 1390 N N . LEU A 1 174 ? -4.170 7.852 -0.226 1.00 90.81 174 LEU A N 1
ATOM 1391 C CA . LEU A 1 174 ? -4.294 8.079 1.213 1.00 90.81 174 LEU A CA 1
ATOM 1392 C C . LEU A 1 174 ? -3.979 9.531 1.598 1.00 90.81 174 LEU A C 1
ATOM 1394 O O . LEU A 1 174 ? -4.728 10.120 2.374 1.00 90.81 174 LEU A O 1
ATOM 1398 N N . ALA A 1 175 ? -2.944 10.141 1.016 1.00 88.50 175 ALA A N 1
ATOM 1399 C CA . ALA A 1 175 ? -2.610 11.546 1.249 1.00 88.50 175 ALA A CA 1
ATOM 1400 C C . ALA A 1 175 ? -3.680 12.520 0.710 1.00 88.50 175 ALA A C 1
ATOM 1402 O O . ALA A 1 175 ? -3.924 13.563 1.316 1.00 88.50 175 ALA A O 1
ATOM 1403 N N . LEU A 1 176 ? -4.348 12.188 -0.403 1.00 86.56 176 LEU A N 1
ATOM 1404 C CA . LEU A 1 176 ? -5.435 12.997 -0.967 1.00 86.56 176 LEU A CA 1
ATOM 1405 C C . LEU A 1 176 ? -6.700 12.959 -0.104 1.00 86.56 176 LEU A C 1
ATOM 1407 O O . LEU A 1 176 ? -7.358 13.986 0.085 1.00 86.56 176 LEU A O 1
ATOM 1411 N N . TYR A 1 177 ? -7.091 11.778 0.373 1.00 83.19 177 TYR A N 1
ATOM 1412 C CA . TYR A 1 177 ? -8.400 11.566 0.999 1.00 83.19 177 TYR A CA 1
ATOM 1413 C C . TYR A 1 177 ? -8.373 11.595 2.526 1.00 83.19 177 TYR A C 1
ATOM 1415 O O . TYR A 1 177 ? -9.435 11.711 3.136 1.00 83.19 177 TYR A O 1
ATOM 1423 N N . ASN A 1 178 ? -7.195 11.562 3.149 1.00 81.12 178 ASN A N 1
ATOM 1424 C CA . ASN A 1 178 ? -7.069 11.584 4.598 1.00 81.12 178 ASN A CA 1
ATOM 1425 C C . ASN A 1 178 ? -6.381 12.863 5.095 1.00 81.12 178 ASN A C 1
ATOM 1427 O O . ASN A 1 178 ? -5.160 12.930 5.215 1.00 81.12 178 ASN A O 1
ATOM 1431 N N . ASP A 1 179 ? -7.182 13.867 5.463 1.00 72.38 179 ASP A N 1
ATOM 1432 C CA . ASP A 1 179 ? -6.682 15.159 5.956 1.00 72.38 179 ASP A CA 1
ATOM 1433 C C . ASP A 1 179 ? -5.935 15.071 7.302 1.00 72.38 179 ASP A C 1
ATOM 1435 O O . ASP A 1 179 ? -5.291 16.038 7.716 1.00 72.38 179 ASP A O 1
ATOM 1439 N N . TYR A 1 180 ? -5.989 13.932 8.004 1.00 71.12 180 TYR A N 1
ATOM 1440 C CA . TYR A 1 180 ? -5.192 13.720 9.215 1.00 71.12 180 TYR A CA 1
ATOM 1441 C C . TYR A 1 180 ? -3.719 13.443 8.902 1.00 71.12 180 TYR A C 1
ATOM 1443 O O . TYR A 1 180 ? -2.857 13.725 9.735 1.00 71.12 180 TYR A O 1
ATOM 1451 N N . ILE A 1 181 ? -3.423 12.922 7.712 1.00 70.69 181 ILE A N 1
ATOM 1452 C CA . ILE A 1 181 ? -2.082 12.508 7.317 1.00 70.69 181 ILE A CA 1
ATOM 1453 C C . ILE A 1 181 ? -1.354 13.712 6.706 1.00 70.69 181 ILE A C 1
ATOM 1455 O O . ILE A 1 181 ? -1.808 14.302 5.730 1.00 70.69 181 ILE A O 1
ATOM 1459 N N . LEU A 1 182 ? -0.213 14.091 7.296 1.00 72.12 182 LEU A N 1
ATOM 1460 C CA . LEU A 1 182 ? 0.711 15.106 6.760 1.00 72.12 182 LEU A CA 1
ATOM 1461 C C . LEU A 1 182 ? 0.091 16.507 6.578 1.00 72.12 182 LEU A C 1
ATOM 1463 O O . LEU A 1 182 ? 0.461 17.226 5.659 1.00 72.12 182 LEU A O 1
ATOM 1467 N N . LYS A 1 183 ? -0.823 16.934 7.464 1.00 75.38 183 LYS A N 1
ATOM 1468 C CA . LYS A 1 183 ? -1.588 18.207 7.396 1.00 75.38 183 LYS A CA 1
ATOM 1469 C C . LYS A 1 183 ? -0.892 19.386 6.690 1.00 75.38 183 LYS A C 1
ATOM 1471 O O . LYS A 1 183 ? -1.477 19.973 5.783 1.00 75.38 183 LYS A O 1
ATOM 1476 N N . LYS A 1 184 ? 0.329 19.747 7.111 1.00 75.31 184 LYS A N 1
ATOM 1477 C CA . LYS A 1 184 ? 1.084 20.898 6.570 1.00 75.31 184 LYS A CA 1
ATOM 1478 C C . LYS A 1 184 ? 1.874 20.575 5.297 1.00 75.31 184 LYS A C 1
ATOM 1480 O O . LYS A 1 184 ? 2.037 21.441 4.448 1.00 75.31 184 LYS A O 1
ATOM 1485 N N . THR A 1 185 ? 2.352 19.344 5.158 1.00 81.25 185 THR A N 1
ATOM 1486 C CA . THR A 1 185 ? 3.261 18.906 4.086 1.00 81.25 185 THR A CA 1
ATOM 1487 C C . THR A 1 185 ? 2.566 18.067 3.012 1.00 81.25 185 THR A C 1
ATOM 1489 O O . THR A 1 185 ? 3.211 17.631 2.061 1.00 81.25 185 THR A O 1
ATOM 1492 N N . LYS A 1 186 ? 1.243 17.873 3.108 1.00 84.38 186 LYS A N 1
ATOM 1493 C CA . LYS A 1 186 ? 0.470 16.979 2.233 1.00 84.38 186 LYS A CA 1
ATOM 1494 C C . LYS A 1 186 ? 0.659 17.286 0.754 1.00 84.38 186 LYS A C 1
ATOM 1496 O O . LYS A 1 186 ? 0.872 16.374 -0.033 1.00 84.38 186 LYS A O 1
ATOM 1501 N N . TYR A 1 187 ? 0.638 18.566 0.380 1.00 83.88 187 TYR A N 1
ATOM 1502 C CA . TYR A 1 187 ? 0.751 18.976 -1.020 1.00 83.88 187 TYR A CA 1
ATOM 1503 C C . TYR A 1 187 ? 2.134 18.662 -1.598 1.00 83.88 187 TYR A C 1
ATOM 1505 O O . TYR A 1 187 ? 2.222 18.249 -2.750 1.00 83.88 187 TYR A O 1
ATOM 1513 N N . VAL A 1 188 ? 3.190 18.778 -0.785 1.00 86.25 188 VAL A N 1
ATOM 1514 C CA . VAL A 1 188 ? 4.561 18.421 -1.180 1.00 86.25 188 VAL A CA 1
ATOM 1515 C C . VAL A 1 188 ? 4.650 16.924 -1.463 1.00 86.25 188 VAL A C 1
ATOM 1517 O O . VAL A 1 188 ? 5.152 16.529 -2.510 1.00 86.25 188 VAL A O 1
ATOM 1520 N N . PHE A 1 189 ? 4.100 16.087 -0.580 1.00 89.00 189 PHE A N 1
ATOM 1521 C CA . PHE A 1 189 ? 4.112 14.635 -0.776 1.00 89.00 189 PHE A CA 1
ATOM 1522 C C . PHE A 1 189 ? 3.224 14.180 -1.935 1.00 89.00 189 PHE A C 1
ATOM 1524 O O . PHE A 1 189 ? 3.627 13.303 -2.690 1.00 89.00 189 PHE A O 1
ATOM 1531 N N . ILE A 1 190 ? 2.060 14.802 -2.136 1.00 88.44 190 ILE A N 1
ATOM 1532 C CA . ILE A 1 190 ? 1.198 14.525 -3.295 1.00 88.44 190 ILE A CA 1
ATOM 1533 C C . ILE A 1 190 ? 1.931 14.861 -4.597 1.00 88.44 190 ILE A C 1
ATOM 1535 O O . ILE A 1 190 ? 1.942 14.041 -5.514 1.00 88.44 190 ILE A O 1
ATOM 1539 N N . ALA A 1 191 ? 2.575 16.030 -4.672 1.00 86.31 191 ALA A N 1
ATOM 1540 C CA . ALA A 1 191 ? 3.365 16.418 -5.836 1.00 86.31 191 ALA A CA 1
ATOM 1541 C C . ALA A 1 191 ? 4.543 15.460 -6.064 1.00 86.31 191 ALA A C 1
ATOM 1543 O O . ALA A 1 191 ? 4.759 15.018 -7.189 1.00 86.31 191 ALA A O 1
ATOM 1544 N N . PHE A 1 192 ? 5.252 15.076 -4.999 1.00 89.44 192 PHE A N 1
ATOM 1545 C CA . PHE A 1 192 ? 6.361 14.125 -5.067 1.00 89.44 192 PHE A CA 1
ATOM 1546 C C . PHE A 1 192 ? 5.922 12.735 -5.554 1.00 89.44 192 PHE A C 1
ATOM 1548 O O . PHE A 1 192 ? 6.548 12.169 -6.449 1.00 89.44 192 PHE A O 1
ATOM 1555 N N . PHE A 1 193 ? 4.819 12.198 -5.027 1.00 91.94 193 PHE A N 1
ATOM 1556 C CA . PHE A 1 193 ? 4.272 10.916 -5.475 1.00 91.94 193 PHE A CA 1
ATOM 1557 C C . PHE A 1 193 ? 3.783 10.973 -6.923 1.00 91.94 193 PHE A C 1
ATOM 1559 O O . PHE A 1 193 ? 4.082 10.068 -7.701 1.00 91.94 193 PHE A O 1
ATOM 1566 N N . ALA A 1 194 ? 3.075 12.039 -7.312 1.00 87.94 194 ALA A N 1
ATOM 1567 C CA . ALA A 1 194 ? 2.620 12.223 -8.688 1.00 87.94 194 ALA A CA 1
ATOM 1568 C C . ALA A 1 194 ? 3.807 12.305 -9.661 1.00 87.94 194 ALA A C 1
ATOM 1570 O O . ALA A 1 194 ? 3.809 11.626 -10.688 1.00 87.94 194 ALA A O 1
ATOM 1571 N N . PHE A 1 195 ? 4.845 13.064 -9.298 1.00 84.75 195 PHE A N 1
ATOM 1572 C CA . PHE A 1 195 ? 6.094 13.155 -10.050 1.00 84.75 195 PHE A CA 1
ATOM 1573 C C . PHE A 1 195 ? 6.757 11.783 -10.224 1.00 84.75 195 PHE A C 1
ATOM 1575 O O . PHE A 1 195 ? 7.087 11.398 -11.345 1.00 84.75 195 PHE A O 1
ATOM 1582 N N . LEU A 1 196 ? 6.893 11.001 -9.149 1.00 85.44 196 LEU A N 1
ATOM 1583 C CA . LEU A 1 196 ? 7.492 9.667 -9.222 1.00 85.44 196 LEU A CA 1
ATOM 1584 C C . LEU A 1 196 ? 6.686 8.684 -10.072 1.00 85.44 196 LEU A C 1
ATOM 1586 O O . LEU A 1 196 ? 7.273 7.912 -10.826 1.00 85.44 196 LEU A O 1
ATOM 1590 N N . ILE A 1 197 ? 5.353 8.714 -10.003 1.00 86.38 197 ILE A N 1
ATOM 1591 C CA . ILE A 1 197 ? 4.496 7.871 -10.853 1.00 86.38 197 ILE A CA 1
ATOM 1592 C C . ILE A 1 197 ? 4.743 8.173 -12.338 1.00 86.38 197 ILE A C 1
ATOM 1594 O O . ILE A 1 197 ? 4.849 7.246 -13.150 1.00 86.38 197 ILE A O 1
ATOM 1598 N N . ILE A 1 198 ? 4.872 9.457 -12.686 1.00 79.62 198 ILE A N 1
ATOM 1599 C CA . ILE A 1 198 ? 5.194 9.897 -14.049 1.00 79.62 198 ILE A CA 1
ATOM 1600 C C . ILE A 1 198 ? 6.597 9.424 -14.444 1.00 79.62 198 ILE A C 1
ATOM 1602 O O . ILE A 1 198 ? 6.769 8.884 -15.535 1.00 79.62 198 ILE A O 1
ATOM 1606 N N . LEU A 1 199 ? 7.580 9.557 -13.550 1.00 78.19 199 LEU A N 1
ATOM 1607 C CA . LEU A 1 199 ? 8.972 9.164 -13.779 1.00 78.19 199 LEU A CA 1
ATOM 1608 C C . LEU A 1 199 ? 9.128 7.654 -14.031 1.00 78.19 199 LEU A C 1
ATOM 1610 O O . LEU A 1 199 ? 9.819 7.247 -14.963 1.00 78.19 199 LEU A O 1
ATOM 1614 N N . ILE A 1 200 ? 8.415 6.823 -13.262 1.00 79.31 200 ILE A N 1
ATOM 1615 C CA . ILE A 1 200 ? 8.389 5.359 -13.428 1.00 79.31 200 ILE A CA 1
ATOM 1616 C C . ILE A 1 200 ? 7.676 4.951 -14.736 1.00 79.31 200 ILE A C 1
ATOM 1618 O O . ILE A 1 200 ? 7.898 3.862 -15.285 1.00 79.31 200 ILE A O 1
ATOM 1622 N N . LYS A 1 201 ? 6.817 5.824 -15.281 1.00 75.56 201 LYS A N 1
ATOM 1623 C CA . LYS A 1 201 ? 6.089 5.633 -16.547 1.00 75.56 201 LYS A CA 1
ATOM 1624 C C . LYS A 1 201 ? 5.188 4.387 -16.544 1.00 75.56 201 LYS A C 1
ATOM 1626 O O . LYS A 1 201 ? 5.074 3.701 -17.568 1.00 75.56 201 LYS A O 1
ATOM 1631 N N . SER A 1 202 ? 4.591 4.016 -15.406 1.00 77.06 202 SER A N 1
ATOM 1632 C CA . SER A 1 202 ? 3.613 2.913 -15.340 1.00 77.06 202 SER A CA 1
ATOM 1633 C C . SER A 1 202 ? 2.254 3.372 -15.861 1.00 77.06 202 SER A C 1
ATOM 1635 O O . SER A 1 202 ? 1.626 4.251 -15.276 1.00 77.06 202 SER A O 1
ATOM 1637 N N . ARG A 1 203 ? 1.800 2.781 -16.976 1.00 74.06 203 ARG A N 1
ATOM 1638 C CA . ARG A 1 203 ? 0.592 3.219 -17.701 1.00 74.06 203 ARG A CA 1
ATOM 1639 C C . ARG A 1 203 ? -0.639 3.222 -16.800 1.00 74.06 203 ARG A C 1
ATOM 1641 O O . ARG A 1 203 ? -1.313 4.239 -16.687 1.00 74.06 203 ARG A O 1
ATOM 1648 N N . THR A 1 204 ? -0.879 2.110 -16.113 1.00 76.62 204 THR A N 1
ATOM 1649 C CA . THR A 1 204 ? -2.034 1.948 -15.226 1.00 76.62 204 THR A CA 1
ATOM 1650 C C . THR A 1 204 ? -1.982 2.928 -14.058 1.00 76.62 204 THR A C 1
ATOM 1652 O O . THR A 1 204 ? -2.976 3.585 -13.764 1.00 76.62 204 THR A O 1
ATOM 1655 N N . ALA A 1 205 ? -0.816 3.093 -13.426 1.00 83.00 205 ALA A N 1
ATOM 1656 C CA . ALA A 1 205 ? -0.681 3.990 -12.281 1.00 83.00 205 ALA A CA 1
ATOM 1657 C C . ALA A 1 205 ? -0.851 5.468 -12.665 1.00 83.00 205 ALA A C 1
ATOM 1659 O O . ALA A 1 205 ? -1.449 6.218 -11.902 1.00 83.00 205 ALA A O 1
ATOM 1660 N N . MET A 1 206 ? -0.386 5.880 -13.851 1.00 80.56 206 MET A N 1
ATOM 1661 C CA . MET A 1 206 ? -0.595 7.241 -14.360 1.00 80.56 206 MET A CA 1
ATOM 1662 C C . MET A 1 206 ? -2.081 7.541 -14.588 1.00 80.56 206 MET A C 1
ATOM 1664 O O . MET A 1 206 ? -2.566 8.581 -14.146 1.00 80.56 206 MET A O 1
ATOM 1668 N N . VAL A 1 207 ? -2.821 6.617 -15.213 1.00 81.00 207 VAL A N 1
ATOM 1669 C CA . VAL A 1 207 ? -4.273 6.769 -15.418 1.00 81.00 207 VAL A CA 1
ATOM 1670 C C . VAL A 1 207 ? -5.005 6.835 -14.077 1.00 81.00 207 VAL A C 1
ATOM 1672 O O . VAL A 1 207 ? -5.801 7.745 -13.853 1.00 81.00 207 VAL A O 1
ATOM 1675 N N . CYS A 1 208 ? -4.699 5.928 -13.147 1.00 84.44 208 CYS A N 1
ATOM 1676 C CA . CYS A 1 208 ? -5.320 5.939 -11.824 1.00 84.44 208 CYS A CA 1
ATOM 1677 C C . CYS A 1 208 ? -4.943 7.179 -10.996 1.00 84.44 208 CYS A C 1
ATOM 1679 O O . CYS A 1 208 ? -5.773 7.665 -10.234 1.00 84.44 208 CYS A O 1
ATOM 1681 N N . CYS A 1 209 ? -3.729 7.717 -11.153 1.00 85.38 209 CYS A N 1
ATOM 1682 C CA . CYS A 1 209 ? -3.311 8.975 -10.530 1.00 85.38 209 CYS A CA 1
ATOM 1683 C C . CYS A 1 209 ? -4.187 10.138 -11.016 1.00 85.38 209 CYS A C 1
ATOM 1685 O O . CYS A 1 209 ? -4.735 10.883 -10.202 1.00 85.38 209 CYS A O 1
ATOM 1687 N N . LEU A 1 210 ? -4.400 10.233 -12.333 1.00 83.56 210 LEU A N 1
ATOM 1688 C CA . LEU A 1 210 ? -5.278 11.240 -12.926 1.00 83.56 210 LEU A CA 1
ATOM 1689 C C . LEU A 1 210 ? -6.710 11.098 -12.396 1.00 83.56 210 LEU A C 1
ATOM 1691 O O . LEU A 1 210 ? -7.278 12.074 -11.909 1.00 83.56 210 LEU A O 1
ATOM 1695 N N . LEU A 1 211 ? -7.263 9.881 -12.394 1.00 86.00 211 LEU A N 1
ATOM 1696 C CA . LEU A 1 211 ? -8.598 9.614 -11.848 1.00 86.00 211 LEU A CA 1
ATOM 1697 C C . LEU A 1 211 ? -8.707 9.974 -10.359 1.00 86.00 211 LEU A C 1
ATOM 1699 O O . LEU A 1 211 ? -9.703 10.568 -9.951 1.00 86.00 211 LEU A O 1
ATOM 1703 N N . ALA A 1 212 ? -7.690 9.671 -9.549 1.00 87.38 212 ALA A N 1
ATOM 1704 C CA . ALA A 1 212 ? -7.684 9.987 -8.122 1.00 87.38 212 ALA A CA 1
ATOM 1705 C C . ALA A 1 212 ? -7.721 11.503 -7.861 1.00 87.38 212 ALA A C 1
ATOM 1707 O O . ALA A 1 212 ? -8.463 11.951 -6.981 1.00 87.38 212 ALA A O 1
ATOM 1708 N N . ILE A 1 213 ? -6.959 12.285 -8.638 1.00 85.00 213 ILE A N 1
ATOM 1709 C CA . ILE A 1 213 ? -6.929 13.753 -8.552 1.00 85.00 213 ILE A CA 1
ATOM 1710 C C . ILE A 1 213 ? -8.260 14.343 -9.036 1.00 85.00 213 ILE A C 1
ATOM 1712 O O . ILE A 1 213 ? -8.839 15.172 -8.334 1.00 85.00 213 ILE A O 1
ATOM 1716 N N . VAL A 1 214 ? -8.788 13.878 -10.176 1.00 85.44 214 VAL A N 1
ATOM 1717 C CA . VAL A 1 214 ? -10.104 14.294 -10.701 1.00 85.44 214 VAL A CA 1
ATOM 1718 C C . VAL A 1 214 ? -11.197 14.033 -9.667 1.00 85.44 214 VAL A C 1
ATOM 1720 O O . VAL A 1 214 ? -11.932 14.949 -9.293 1.00 85.44 214 VAL A O 1
ATOM 1723 N N . ALA A 1 215 ? -11.267 12.814 -9.132 1.00 85.56 215 ALA A N 1
ATOM 1724 C CA . ALA A 1 215 ? -12.242 12.459 -8.109 1.00 85.56 215 ALA A CA 1
ATOM 1725 C C . ALA A 1 215 ? -12.110 13.356 -6.864 1.00 85.56 215 ALA A C 1
ATOM 1727 O O . ALA A 1 215 ? -13.120 13.799 -6.313 1.00 85.56 215 ALA A O 1
ATOM 1728 N N . LYS A 1 216 ? -10.886 13.731 -6.460 1.00 84.69 216 LYS A N 1
ATOM 1729 C CA . LYS A 1 216 ? -10.687 14.631 -5.317 1.00 84.69 216 LYS A CA 1
ATOM 1730 C C . LYS A 1 216 ? -11.198 16.045 -5.607 1.00 84.69 216 LYS A C 1
ATOM 1732 O O . LYS A 1 216 ? -11.830 16.628 -4.728 1.00 84.69 216 LYS A O 1
ATOM 1737 N N . VAL A 1 217 ? -10.972 16.570 -6.814 1.00 82.94 217 VAL A N 1
ATOM 1738 C CA . VAL A 1 217 ? -11.435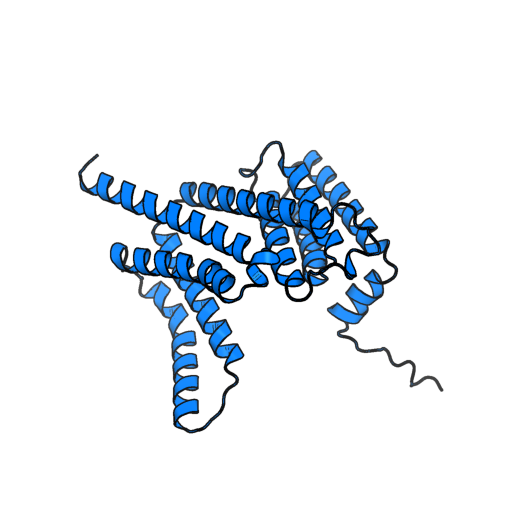 17.902 -7.248 1.00 82.94 217 VAL A CA 1
ATOM 1739 C C . VAL A 1 217 ? -12.963 17.997 -7.266 1.00 82.94 217 VAL A C 1
ATOM 1741 O O . VAL A 1 217 ? -13.517 18.998 -6.802 1.00 82.94 217 VAL A O 1
ATOM 1744 N N . PHE A 1 218 ? -13.648 16.980 -7.799 1.00 80.00 218 PHE A N 1
ATOM 1745 C CA . PHE A 1 218 ? -15.104 17.012 -7.984 1.00 80.00 218 PHE A CA 1
ATOM 1746 C C . PHE A 1 218 ? -15.889 16.557 -6.752 1.00 80.00 218 PHE A C 1
ATOM 1748 O O . PHE A 1 218 ? -16.887 17.182 -6.408 1.00 80.00 218 PHE A O 1
ATOM 1755 N N . ILE A 1 219 ? -15.436 15.501 -6.072 1.00 80.00 219 ILE A N 1
ATOM 1756 C CA . ILE A 1 219 ? -16.187 14.849 -4.986 1.00 80.00 219 ILE A CA 1
ATOM 1757 C C . ILE A 1 219 ? -15.620 15.238 -3.615 1.00 80.00 219 ILE A C 1
ATOM 1759 O O . ILE A 1 219 ? -16.351 15.393 -2.639 1.00 80.00 219 ILE A O 1
ATOM 1763 N N . GLY A 1 220 ? -14.298 15.396 -3.519 1.00 69.19 220 GLY A N 1
ATOM 1764 C CA . GLY A 1 220 ? -13.594 15.408 -2.237 1.00 69.19 220 GLY A CA 1
ATOM 1765 C C . GLY A 1 220 ? -13.244 16.778 -1.652 1.00 69.19 220 GLY A C 1
ATOM 1766 O O . GLY A 1 220 ? -12.778 16.823 -0.512 1.00 69.19 220 GLY A O 1
ATOM 1767 N N . THR A 1 221 ? -13.415 17.887 -2.382 1.00 72.25 221 THR A N 1
ATOM 1768 C CA . THR A 1 221 ? -13.044 19.231 -1.896 1.00 72.25 221 THR A CA 1
ATOM 1769 C C . THR A 1 221 ? -14.169 20.245 -1.995 1.00 72.25 221 THR A C 1
ATOM 1771 O O . THR A 1 221 ? -14.576 20.625 -3.089 1.00 72.25 221 THR A O 1
ATOM 1774 N N . LYS A 1 222 ? -14.590 20.770 -0.838 1.00 68.38 222 LYS A N 1
ATOM 1775 C CA . LYS A 1 222 ? -15.517 21.912 -0.749 1.00 68.38 222 LYS A CA 1
ATOM 1776 C C . LYS A 1 222 ? -14.800 23.270 -0.759 1.00 68.38 222 LYS A C 1
ATOM 1778 O O . LYS A 1 222 ? -15.377 24.263 -1.177 1.00 68.38 222 LYS A O 1
ATOM 1783 N N . ASN A 1 223 ? -13.539 23.326 -0.318 1.00 80.38 223 ASN A N 1
ATOM 1784 C CA . ASN A 1 223 ? -12.773 24.574 -0.240 1.00 80.38 223 ASN A CA 1
ATOM 1785 C C . ASN A 1 223 ? -12.171 24.956 -1.604 1.00 80.38 223 ASN A C 1
ATOM 1787 O O . ASN A 1 223 ? -11.363 24.205 -2.157 1.00 80.38 223 ASN A O 1
ATOM 1791 N N . LEU A 1 224 ? -12.512 26.153 -2.095 1.00 75.56 224 LEU A N 1
ATOM 1792 C CA . LEU A 1 224 ? -12.056 26.693 -3.378 1.00 75.56 224 LEU A CA 1
ATOM 1793 C C . LEU A 1 224 ? -10.523 26.791 -3.475 1.00 75.56 224 LEU A C 1
ATOM 1795 O O . LEU A 1 224 ? -9.959 26.413 -4.497 1.00 75.56 224 LEU A O 1
ATOM 1799 N N . LYS A 1 225 ? -9.830 27.211 -2.403 1.00 78.81 225 LYS A N 1
ATOM 1800 C CA . LYS A 1 225 ? -8.357 27.347 -2.402 1.00 78.81 225 LYS A CA 1
ATOM 1801 C C . LYS A 1 225 ? -7.664 26.001 -2.622 1.00 78.81 225 LYS A C 1
ATOM 1803 O O . LYS A 1 225 ? -6.775 25.885 -3.458 1.00 78.81 225 LYS A O 1
ATOM 1808 N N . SER A 1 226 ? -8.104 24.962 -1.910 1.00 76.94 226 SER A N 1
ATOM 1809 C CA . SER A 1 226 ? -7.590 23.601 -2.106 1.00 76.94 226 SER A CA 1
ATOM 1810 C C . SER A 1 226 ? -7.955 23.050 -3.482 1.00 76.94 226 SER A C 1
ATOM 1812 O O . SER A 1 226 ? -7.131 22.388 -4.103 1.00 76.94 226 SER A O 1
ATOM 1814 N N . LYS A 1 227 ? -9.161 23.350 -3.979 1.00 80.69 227 LYS A N 1
ATOM 1815 C CA . LYS A 1 227 ? -9.615 22.922 -5.305 1.00 80.69 227 LYS A CA 1
ATOM 1816 C C . LYS A 1 227 ? -8.725 23.485 -6.417 1.00 80.69 227 LYS A C 1
ATOM 1818 O O . LYS A 1 227 ? -8.319 22.727 -7.290 1.00 80.69 227 LYS A O 1
ATOM 1823 N N . ILE A 1 228 ? -8.346 24.763 -6.336 1.00 82.50 228 ILE A N 1
ATOM 1824 C CA . ILE A 1 228 ? -7.414 25.399 -7.282 1.00 82.50 228 ILE A CA 1
ATOM 1825 C C . ILE A 1 228 ? -6.051 24.694 -7.274 1.00 82.50 228 ILE A C 1
ATOM 1827 O O . ILE A 1 228 ? -5.537 24.372 -8.340 1.00 82.50 228 ILE A O 1
ATOM 1831 N N . ILE A 1 229 ? -5.493 24.375 -6.100 1.00 82.50 229 ILE A N 1
ATOM 1832 C CA . ILE A 1 229 ? -4.213 23.646 -6.001 1.00 82.50 229 ILE A CA 1
ATOM 1833 C C . ILE A 1 229 ? -4.296 22.286 -6.708 1.00 82.50 229 ILE A C 1
ATOM 1835 O O . ILE A 1 229 ? -3.388 21.923 -7.453 1.00 82.50 229 ILE A O 1
ATOM 1839 N N . TYR A 1 230 ? -5.387 21.539 -6.518 1.00 81.69 230 TYR A N 1
ATOM 1840 C CA . TYR A 1 230 ? -5.568 20.254 -7.195 1.00 81.69 230 TYR A CA 1
ATOM 1841 C C . TYR A 1 230 ? -5.793 20.395 -8.704 1.00 81.69 230 TYR A C 1
ATOM 1843 O O . TYR A 1 230 ? -5.344 19.532 -9.449 1.00 81.69 230 TYR A O 1
ATOM 1851 N N . ILE A 1 231 ? -6.429 21.477 -9.166 1.00 82.25 231 ILE A N 1
ATOM 1852 C CA . ILE A 1 231 ? -6.560 21.789 -10.598 1.00 82.25 231 ILE A CA 1
ATOM 1853 C C . ILE A 1 231 ? -5.191 22.116 -11.208 1.00 82.25 231 ILE A C 1
ATOM 1855 O O . ILE A 1 231 ? -4.878 21.619 -12.285 1.00 82.25 231 ILE A O 1
ATOM 1859 N N . ILE A 1 232 ? -4.345 22.885 -10.515 1.00 83.25 232 ILE A N 1
ATOM 1860 C CA . ILE A 1 232 ? -2.968 23.158 -10.957 1.00 83.25 232 ILE A CA 1
ATOM 1861 C C . ILE A 1 232 ? -2.171 21.851 -11.033 1.00 83.25 232 ILE A C 1
ATOM 1863 O O . ILE A 1 232 ? -1.521 21.578 -12.038 1.00 83.25 232 ILE A O 1
ATOM 1867 N N . LEU A 1 233 ? -2.263 21.008 -10.001 1.00 80.38 233 LEU A N 1
ATOM 1868 C CA . LEU A 1 233 ? -1.612 19.699 -9.982 1.00 80.38 233 LEU A CA 1
ATOM 1869 C C . LEU A 1 233 ? -2.105 18.810 -11.138 1.00 80.38 233 LEU A C 1
ATOM 1871 O O . LEU A 1 233 ? -1.296 18.178 -11.810 1.00 80.38 233 LEU A O 1
ATOM 1875 N N . LEU A 1 234 ? -3.415 18.801 -11.405 1.00 81.19 234 LEU A N 1
ATOM 1876 C CA . LEU A 1 234 ? -4.015 18.099 -12.539 1.00 81.19 234 LEU A CA 1
ATOM 1877 C C . LEU A 1 234 ? -3.451 18.609 -13.870 1.00 81.19 234 LEU A C 1
ATOM 1879 O O . LEU A 1 234 ? -3.072 17.799 -14.709 1.00 81.19 234 LEU A O 1
ATOM 1883 N N . ALA A 1 235 ? -3.368 19.929 -14.053 1.00 78.44 235 ALA A N 1
ATOM 1884 C CA . ALA A 1 235 ? -2.836 20.541 -15.266 1.00 78.44 235 ALA A CA 1
ATOM 1885 C C . ALA A 1 235 ? -1.360 20.180 -15.485 1.00 78.44 235 ALA A C 1
ATOM 1887 O O . ALA A 1 235 ? -0.982 19.839 -16.601 1.00 78.44 235 ALA A O 1
ATOM 1888 N N . ILE A 1 236 ? -0.545 20.168 -14.423 1.00 77.25 236 ILE A N 1
ATOM 1889 C CA . ILE A 1 236 ? 0.865 19.747 -14.482 1.00 77.25 236 ILE A CA 1
ATOM 1890 C C . ILE A 1 236 ? 0.974 18.268 -14.860 1.00 77.25 236 ILE A C 1
ATOM 1892 O O . ILE A 1 236 ? 1.730 17.921 -15.765 1.00 77.25 236 ILE A O 1
ATOM 1896 N N . VAL A 1 237 ? 0.212 17.392 -14.197 1.00 71.81 237 VAL A N 1
ATOM 1897 C CA . VAL A 1 237 ? 0.200 15.955 -14.509 1.00 71.81 237 VAL A CA 1
ATOM 1898 C C . VAL A 1 237 ? -0.241 15.740 -15.956 1.00 71.81 237 VAL A C 1
ATOM 1900 O O . VAL A 1 237 ? 0.432 15.031 -16.693 1.00 71.81 237 VAL A O 1
ATOM 1903 N N . TYR A 1 238 ? -1.316 16.392 -16.395 1.00 73.38 238 TYR A N 1
ATOM 1904 C CA . TYR A 1 238 ? -1.812 16.310 -17.767 1.00 73.38 238 TYR A CA 1
ATOM 1905 C C . TYR A 1 238 ? -0.788 16.813 -18.794 1.00 73.38 238 TYR A C 1
ATOM 1907 O O . TYR A 1 238 ? -0.524 16.120 -19.774 1.00 73.38 238 TYR A O 1
ATOM 1915 N N . TYR A 1 239 ? -0.161 17.967 -18.548 1.00 70.81 239 TYR A N 1
ATOM 1916 C CA . TYR A 1 239 ? 0.891 18.519 -19.403 1.00 70.81 239 TYR A CA 1
ATOM 1917 C C . TYR A 1 239 ? 2.071 17.549 -19.540 1.00 70.81 239 TYR A C 1
ATOM 1919 O O . TYR A 1 239 ? 2.497 17.247 -20.651 1.00 70.81 239 TYR A O 1
ATOM 1927 N N . LEU A 1 240 ? 2.552 16.990 -18.425 1.00 65.75 240 LEU A N 1
ATOM 1928 C CA . LEU A 1 240 ? 3.645 16.014 -18.423 1.00 65.75 240 LEU A CA 1
ATOM 1929 C C . LEU A 1 240 ? 3.280 14.707 -19.140 1.00 65.75 240 LEU A C 1
ATOM 1931 O O . LEU A 1 240 ? 4.148 14.085 -19.751 1.00 65.75 240 LEU A O 1
ATOM 1935 N N . LEU A 1 241 ? 2.011 14.290 -19.094 1.00 64.50 241 LEU A N 1
ATOM 1936 C CA . LEU A 1 241 ? 1.526 13.138 -19.857 1.00 64.50 241 LEU A CA 1
ATOM 1937 C C . LEU A 1 241 ? 1.497 13.447 -21.363 1.00 64.50 241 LEU A C 1
ATOM 1939 O O . LEU A 1 241 ? 1.948 12.618 -22.149 1.00 64.50 241 LEU A O 1
ATOM 1943 N N . MET A 1 242 ? 1.034 14.638 -21.758 1.00 62.03 242 MET A N 1
ATOM 1944 C CA . MET A 1 242 ? 0.917 15.060 -23.162 1.00 62.03 242 MET A CA 1
ATOM 1945 C C . MET A 1 242 ? 2.250 15.435 -23.818 1.00 62.03 242 MET A C 1
ATOM 1947 O O . MET A 1 242 ? 2.380 15.318 -25.033 1.00 62.03 242 MET A O 1
ATOM 1951 N N . TYR A 1 243 ? 3.267 15.812 -23.036 1.00 57.72 243 TYR A N 1
ATOM 1952 C CA . TYR A 1 243 ? 4.607 16.118 -23.551 1.00 57.72 243 TYR A CA 1
ATOM 1953 C C . TYR A 1 243 ? 5.301 14.896 -24.183 1.00 57.72 243 TYR A C 1
ATOM 1955 O O . TYR A 1 243 ? 6.259 15.043 -24.939 1.00 57.72 243 TYR A O 1
ATOM 1963 N N . LYS A 1 244 ? 4.802 13.672 -23.939 1.00 51.47 244 LYS A N 1
ATOM 1964 C CA . LYS A 1 244 ? 5.152 12.515 -24.768 1.00 51.47 244 LYS A CA 1
ATOM 1965 C C . LYS A 1 244 ? 4.091 12.338 -25.854 1.00 51.47 244 LYS A C 1
ATOM 1967 O O . LYS A 1 244 ? 2.957 11.969 -25.553 1.00 51.47 244 LYS A O 1
ATOM 1972 N N . THR A 1 245 ? 4.505 12.451 -27.113 1.00 44.59 245 THR A N 1
ATOM 1973 C CA . THR A 1 245 ? 3.731 12.238 -28.356 1.00 44.59 245 THR A CA 1
ATOM 1974 C C . THR A 1 245 ? 2.978 10.900 -28.473 1.00 44.59 245 THR A C 1
ATOM 1976 O O . THR A 1 245 ? 2.280 10.680 -29.451 1.00 44.59 245 THR A O 1
ATOM 1979 N N . ASN A 1 246 ? 3.022 10.028 -27.461 1.00 51.84 246 ASN A N 1
ATOM 1980 C CA . ASN A 1 246 ? 2.346 8.731 -27.457 1.00 51.84 246 ASN A CA 1
ATOM 1981 C C . ASN A 1 246 ? 1.182 8.630 -26.455 1.00 51.84 246 ASN A C 1
ATOM 1983 O O . ASN A 1 246 ? 0.596 7.558 -26.352 1.00 51.84 246 ASN A O 1
ATOM 1987 N N . PHE A 1 247 ? 0.834 9.663 -25.674 1.00 48.44 247 PHE A N 1
ATOM 1988 C CA . PHE A 1 247 ? -0.230 9.502 -24.666 1.00 48.44 247 PHE A CA 1
ATOM 1989 C C . PHE A 1 247 ? -1.620 9.312 -25.285 1.00 48.44 247 PHE A C 1
ATOM 1991 O O . PHE A 1 247 ? -2.392 8.492 -24.792 1.00 48.44 247 PHE A O 1
ATOM 1998 N N . TYR A 1 248 ? -1.902 9.987 -26.402 1.00 47.72 248 TYR A N 1
ATOM 1999 C CA . TYR A 1 248 ? -3.130 9.793 -27.178 1.00 47.72 248 TYR A CA 1
ATOM 2000 C C . TYR A 1 248 ? -3.242 8.352 -27.714 1.00 47.72 248 TYR A C 1
ATOM 2002 O O . TYR A 1 248 ? -4.222 7.659 -27.434 1.00 47.72 248 TYR A O 1
ATOM 2010 N N . ASP A 1 249 ? -2.188 7.844 -28.362 1.00 52.50 249 ASP A N 1
ATOM 2011 C CA . ASP A 1 249 ? -2.123 6.455 -28.843 1.00 52.50 249 ASP A CA 1
ATOM 2012 C C . ASP A 1 249 ? -2.177 5.425 -27.698 1.00 52.50 249 ASP A C 1
ATOM 2014 O O . ASP A 1 249 ? -2.736 4.337 -27.833 1.00 52.50 249 ASP A O 1
ATOM 2018 N N . ILE A 1 250 ? -1.627 5.744 -26.526 1.00 50.66 250 ILE A N 1
ATOM 2019 C CA . ILE A 1 250 ? -1.610 4.824 -25.383 1.00 50.66 250 ILE A CA 1
ATOM 2020 C C . ILE A 1 250 ? -2.963 4.793 -24.659 1.00 50.66 250 ILE A C 1
ATOM 2022 O O . ILE A 1 250 ? -3.454 3.706 -24.350 1.00 50.66 250 ILE A O 1
ATOM 2026 N N . ALA A 1 251 ? -3.561 5.949 -24.372 1.00 47.41 251 ALA A N 1
ATOM 2027 C CA . ALA A 1 251 ? -4.807 6.039 -23.617 1.00 47.41 251 ALA A CA 1
ATOM 2028 C C . ALA A 1 251 ? -6.010 5.594 -24.457 1.00 47.41 251 ALA A C 1
ATOM 2030 O O . ALA A 1 251 ? -6.821 4.800 -23.986 1.00 47.41 251 ALA A O 1
ATOM 2031 N N . ILE A 1 252 ? -6.099 6.045 -25.710 1.00 46.25 252 ILE A N 1
ATOM 2032 C CA . ILE A 1 252 ? -7.266 5.784 -26.557 1.00 46.25 252 ILE A CA 1
ATOM 2033 C C . ILE A 1 252 ? -7.080 4.492 -27.366 1.00 46.25 252 ILE A C 1
ATOM 2035 O O . ILE A 1 252 ? -7.908 3.591 -27.238 1.00 46.25 252 ILE A O 1
ATOM 2039 N N . LYS A 1 253 ? -5.976 4.315 -28.114 1.00 44.62 253 LYS A N 1
ATOM 2040 C CA . LYS A 1 253 ? -5.806 3.121 -28.976 1.00 44.62 253 LYS A CA 1
ATOM 2041 C C . LYS A 1 253 ? -5.477 1.833 -28.207 1.00 44.62 253 LYS A C 1
ATOM 2043 O O . LYS A 1 253 ? -6.021 0.771 -28.509 1.00 44.62 253 LYS A O 1
ATOM 2048 N N . LYS A 1 254 ? -4.614 1.893 -27.186 1.00 48.25 254 LYS A N 1
ATOM 2049 C CA . LYS A 1 254 ? -4.160 0.683 -26.462 1.00 48.25 254 LYS A CA 1
ATOM 2050 C C . LYS A 1 254 ? -4.996 0.304 -25.244 1.00 48.25 254 LYS A C 1
ATOM 2052 O O . LYS A 1 254 ? -5.186 -0.887 -25.009 1.00 48.25 254 LYS A O 1
ATOM 2057 N N . ILE A 1 255 ? -5.467 1.275 -24.462 1.00 43.16 255 ILE A N 1
ATOM 2058 C CA . ILE A 1 255 ? -6.216 1.003 -23.223 1.00 43.16 255 ILE A CA 1
ATOM 2059 C C . ILE A 1 255 ? -7.724 0.905 -23.489 1.00 43.16 255 ILE A C 1
ATOM 2061 O O . ILE A 1 255 ? -8.337 -0.063 -23.048 1.00 43.16 255 ILE A O 1
ATOM 2065 N N . PHE A 1 256 ? -8.312 1.848 -24.233 1.00 44.59 256 PHE A N 1
ATOM 2066 C CA . PHE A 1 256 ? -9.749 1.828 -24.546 1.00 44.59 256 PHE A CA 1
ATOM 2067 C C . PHE A 1 256 ? -10.100 0.959 -25.762 1.00 44.59 256 PHE A C 1
ATOM 2069 O O . PHE A 1 256 ? -11.028 0.160 -25.689 1.00 44.59 256 PHE A O 1
ATOM 2076 N N . LEU A 1 257 ? -9.346 1.066 -26.861 1.00 44.69 257 LEU A N 1
ATOM 2077 C CA . LEU A 1 257 ? -9.624 0.341 -28.113 1.00 44.69 257 LEU A CA 1
ATOM 2078 C C . LEU A 1 257 ? -8.903 -1.013 -28.229 1.00 44.69 257 LEU A C 1
ATOM 2080 O O . LEU A 1 257 ? -9.059 -1.711 -29.229 1.00 44.69 257 LEU A O 1
ATOM 2084 N N . LYS A 1 258 ? -8.142 -1.414 -27.199 1.00 46.91 258 LYS A N 1
ATOM 2085 C CA . LYS A 1 258 ? -7.488 -2.730 -27.082 1.00 46.91 258 LYS A CA 1
ATOM 2086 C C . LYS A 1 258 ? -6.729 -3.156 -28.349 1.00 46.91 258 LYS A C 1
ATOM 2088 O O . LYS A 1 258 ? -6.795 -4.319 -28.737 1.00 46.91 258 LYS A O 1
ATOM 2093 N N . ASN A 1 259 ? -5.995 -2.233 -28.976 1.00 46.81 259 ASN A N 1
ATOM 2094 C CA . ASN A 1 259 ? -5.185 -2.537 -30.158 1.00 46.81 259 ASN A CA 1
ATOM 2095 C C . ASN A 1 259 ? -6.015 -3.075 -31.347 1.00 46.81 259 ASN A C 1
ATOM 2097 O O . ASN A 1 259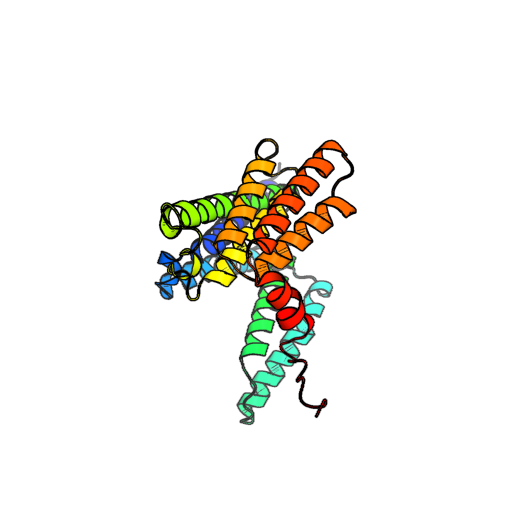 ? -5.491 -3.826 -32.163 1.00 46.81 259 ASN A O 1
ATOM 2101 N N . LYS A 1 260 ? -7.306 -2.716 -31.457 1.00 42.50 260 LYS A N 1
ATOM 2102 C CA . LYS A 1 260 ? -7.968 -2.742 -32.763 1.00 42.50 260 LYS A CA 1
ATOM 2103 C C . LYS A 1 260 ? -7.341 -1.626 -33.579 1.00 42.50 260 LYS A C 1
ATOM 2105 O O . LYS A 1 260 ? -7.749 -0.470 -33.467 1.00 42.50 260 LYS A O 1
ATOM 2110 N N . ASP A 1 261 ? -6.310 -1.980 -34.329 1.00 43.69 261 ASP A N 1
ATOM 2111 C CA . ASP A 1 261 ? -5.909 -1.182 -35.468 1.00 43.69 261 ASP A CA 1
ATOM 2112 C C . ASP A 1 261 ? -7.182 -0.974 -36.299 1.00 43.69 261 ASP A C 1
ATOM 2114 O O . ASP A 1 261 ? -7.892 -1.921 -36.652 1.00 43.69 261 ASP A O 1
ATOM 2118 N N . LEU A 1 262 ? -7.559 0.289 -36.494 1.00 45.72 262 LEU A N 1
ATOM 2119 C CA . LEU A 1 262 ? -8.424 0.650 -37.603 1.00 45.72 262 LEU A CA 1
ATOM 2120 C C . LEU A 1 262 ? -7.578 0.334 -38.832 1.00 45.72 262 LEU A C 1
ATOM 2122 O O . LEU A 1 262 ? -6.821 1.188 -39.281 1.00 45.72 262 LEU A O 1
ATOM 2126 N N . ASN A 1 263 ? -7.611 -0.922 -39.281 1.00 38.31 263 ASN A N 1
ATOM 2127 C CA . ASN A 1 263 ? -7.043 -1.297 -40.559 1.00 38.31 263 ASN A CA 1
ATOM 2128 C C . ASN A 1 263 ? -7.746 -0.425 -41.599 1.00 38.31 263 ASN A C 1
ATOM 2130 O O . ASN A 1 263 ? -8.907 -0.655 -41.945 1.00 38.31 263 ASN A O 1
ATOM 2134 N N . GLU A 1 264 ? -7.030 0.584 -42.083 1.00 41.56 264 GLU A N 1
ATOM 2135 C CA . GLU A 1 264 ? -7.223 1.187 -43.395 1.00 41.56 264 GLU A CA 1
ATOM 2136 C C . GLU A 1 264 ? -6.909 0.128 -44.472 1.00 41.56 264 GLU A C 1
ATOM 2138 O O . GLU A 1 264 ? -5.989 0.273 -45.263 1.00 41.56 264 GLU A O 1
ATOM 2143 N N . GLU A 1 265 ? -7.658 -0.979 -44.480 1.00 42.50 265 GLU A N 1
ATOM 2144 C CA . GLU A 1 265 ? -7.594 -2.035 -45.504 1.00 42.50 265 GLU A CA 1
ATOM 2145 C C . GLU A 1 265 ? -8.967 -2.277 -46.148 1.00 42.50 265 GLU A C 1
ATOM 2147 O O . GLU A 1 265 ? -9.263 -3.377 -46.588 1.00 42.50 265 GLU A O 1
ATOM 2152 N N . ASN A 1 266 ? -9.835 -1.261 -46.218 1.00 41.09 266 ASN A N 1
ATOM 2153 C CA . ASN A 1 266 ? -11.053 -1.324 -47.045 1.00 41.09 266 ASN A CA 1
ATOM 2154 C C . ASN A 1 266 ? -11.320 -0.027 -47.830 1.00 41.09 266 ASN A C 1
ATOM 2156 O O . ASN A 1 266 ? -12.466 0.296 -48.136 1.00 41.09 266 ASN A O 1
ATOM 2160 N N . LEU A 1 267 ? -10.269 0.726 -48.157 1.00 41.72 267 LEU A N 1
ATOM 2161 C CA . LEU A 1 267 ? -10.320 1.808 -49.144 1.00 41.72 267 LEU A CA 1
ATOM 2162 C C . LEU A 1 267 ? -9.148 1.643 -50.116 1.00 41.72 267 LEU A C 1
ATOM 2164 O O . LEU A 1 267 ? -8.191 2.410 -50.082 1.00 41.72 267 LEU A O 1
ATOM 2168 N N . ASN A 1 268 ? -9.215 0.565 -50.899 1.00 34.91 268 ASN A N 1
ATOM 2169 C CA . ASN A 1 268 ? -8.863 0.486 -52.321 1.00 34.91 268 ASN A CA 1
ATOM 2170 C C . ASN A 1 268 ? -9.295 -0.876 -52.867 1.00 34.91 268 ASN A C 1
ATOM 2172 O O . ASN A 1 268 ? -8.832 -1.897 -52.316 1.00 34.91 268 ASN A O 1
#

pLDDT: mean 78.1, std 15.15, range [34.91, 95.75]

Foldseek 3Di:
DDPVVVVLVVLQVVLLVLLLQLLLLCLCLLQLVNVVPVVSSCCSNPVSLVVSVVSLCVPPVDDDPVLCVVCPVLVVVVVVCVVCVVVVNDDDCVVNVVSVVVVSVSVSVRSCVVRDDPVSVLVSLQSSLVSLVVSLVCCCPVFPVPNDLVCLAVTRCVPSLVVNLVSLLVSLLSLLQPCSHPVPCSLVSNLSSLVSNLSSVDLVSLVSNLVSLVCCLPPNDPDPVVNVSSVVSSVVSVVSLVVPVCNCVCVPCCVPVVPPDPPPPPDD